Protein AF-A0A1Q3GT36-F1 (afdb_monomer_lite)

Structure (mmCIF, N/CA/C/O backbone):
data_AF-A0A1Q3GT36-F1
#
_entry.id   AF-A0A1Q3GT36-F1
#
loop_
_atom_site.group_PDB
_atom_site.id
_atom_site.type_symbol
_atom_site.label_atom_id
_atom_site.label_alt_id
_atom_site.label_comp_id
_atom_site.label_asym_id
_atom_site.label_entity_id
_atom_site.label_seq_id
_atom_site.pdbx_PDB_ins_code
_atom_site.Cartn_x
_atom_site.Cartn_y
_atom_site.Cartn_z
_atom_site.occupancy
_atom_site.B_iso_or_equiv
_atom_site.auth_seq_id
_atom_site.auth_comp_id
_atom_site.auth_asym_id
_atom_site.auth_atom_id
_atom_site.pdbx_PDB_model_num
ATOM 1 N N . MET A 1 1 ? -12.777 9.261 -4.234 1.00 68.81 1 MET A N 1
ATOM 2 C CA . MET A 1 1 ? -13.294 8.466 -5.372 1.00 68.81 1 MET A CA 1
ATOM 3 C C . MET A 1 1 ? -12.176 7.543 -5.822 1.00 68.81 1 MET A C 1
ATOM 5 O O . MET A 1 1 ? -11.083 8.048 -6.039 1.00 68.81 1 MET A O 1
ATOM 9 N N . HIS A 1 2 ? -12.400 6.226 -5.872 1.00 89.62 2 HIS A N 1
ATOM 10 C CA . HIS A 1 2 ? -11.380 5.274 -6.337 1.00 89.62 2 HIS A CA 1
ATOM 11 C C . HIS A 1 2 ? -11.150 5.423 -7.841 1.00 89.62 2 HIS A C 1
ATOM 13 O O . HIS A 1 2 ? -12.052 5.830 -8.578 1.00 89.62 2 HIS A O 1
ATOM 19 N N . THR A 1 3 ? -9.951 5.082 -8.302 1.00 92.06 3 THR A N 1
ATOM 20 C CA . THR A 1 3 ? -9.670 5.019 -9.736 1.00 92.06 3 THR A CA 1
ATOM 21 C C . THR A 1 3 ? -10.348 3.800 -10.350 1.00 92.06 3 THR A C 1
ATOM 23 O O . THR A 1 3 ? -10.609 2.807 -9.669 1.00 92.06 3 THR A O 1
ATOM 26 N N . LYS A 1 4 ? -10.614 3.843 -11.662 1.00 95.25 4 LYS A N 1
ATOM 27 C CA . LYS A 1 4 ? -11.240 2.716 -12.372 1.00 95.25 4 LYS A CA 1
ATOM 28 C C . LYS A 1 4 ? -10.456 1.414 -12.167 1.00 95.25 4 LYS A C 1
ATOM 30 O O . LYS A 1 4 ? -11.051 0.371 -11.918 1.00 95.25 4 LYS A O 1
ATOM 35 N N . THR A 1 5 ? -9.126 1.496 -12.228 1.00 95.50 5 THR A N 1
ATOM 36 C CA . THR A 1 5 ? -8.233 0.348 -12.034 1.00 95.50 5 THR A CA 1
ATOM 37 C C . THR A 1 5 ? -8.361 -0.232 -10.622 1.00 95.50 5 THR A C 1
ATOM 39 O O . THR A 1 5 ? -8.441 -1.449 -10.475 1.00 95.50 5 THR A O 1
ATOM 42 N N . LEU A 1 6 ? -8.429 0.6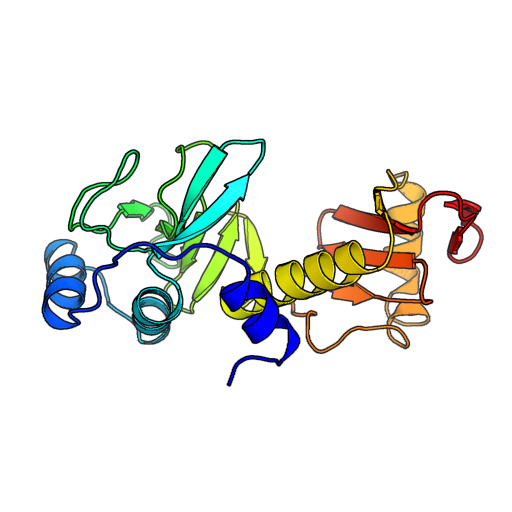15 -9.588 1.00 96.56 6 LEU A N 1
ATOM 43 C CA . LEU A 1 6 ? -8.637 0.160 -8.212 1.00 96.56 6 LEU A CA 1
ATOM 44 C C . LEU A 1 6 ? -10.009 -0.503 -8.030 1.00 96.56 6 LEU A C 1
ATOM 46 O O . LEU A 1 6 ? -10.092 -1.560 -7.413 1.00 96.56 6 LEU A O 1
ATOM 50 N N . THR A 1 7 ? -11.076 0.073 -8.589 1.00 96.75 7 THR A N 1
ATOM 51 C CA . THR A 1 7 ? -12.423 -0.516 -8.518 1.00 96.75 7 THR A CA 1
ATOM 52 C C . THR A 1 7 ? -12.474 -1.901 -9.165 1.00 96.75 7 THR A C 1
ATOM 54 O O . THR A 1 7 ? -13.013 -2.831 -8.569 1.00 96.75 7 THR A O 1
ATOM 57 N N . GLU A 1 8 ? -11.879 -2.063 -10.350 1.00 97.06 8 GLU A N 1
ATOM 58 C CA . GLU A 1 8 ? -11.785 -3.358 -11.039 1.00 97.06 8 GLU A CA 1
ATOM 59 C C . GLU A 1 8 ? -10.977 -4.378 -10.221 1.00 97.06 8 GLU A C 1
ATOM 61 O O . GLU A 1 8 ? -11.394 -5.528 -10.081 1.00 97.06 8 GLU A O 1
ATOM 66 N N . TYR A 1 9 ? -9.856 -3.953 -9.628 1.00 96.81 9 TYR A N 1
ATOM 67 C CA . TYR A 1 9 ? -9.037 -4.809 -8.771 1.00 96.81 9 TYR A CA 1
ATOM 68 C C . TYR A 1 9 ? -9.795 -5.269 -7.521 1.00 96.81 9 TYR A C 1
ATOM 70 O O . TYR A 1 9 ? -9.815 -6.465 -7.234 1.00 96.81 9 TYR A O 1
ATOM 78 N N . LEU A 1 10 ? -10.458 -4.357 -6.805 1.00 96.62 10 LEU A N 1
ATOM 79 C CA . LEU A 1 10 ? -11.246 -4.695 -5.615 1.00 96.62 10 LEU A CA 1
ATOM 80 C C . LEU A 1 10 ? -12.398 -5.651 -5.943 1.00 96.62 10 LEU A C 1
ATOM 82 O O . LEU A 1 10 ? -12.659 -6.572 -5.178 1.00 96.62 10 LEU A O 1
ATOM 86 N N . ALA A 1 11 ? -13.043 -5.490 -7.100 1.00 96.50 11 ALA A N 1
ATOM 87 C CA . ALA A 1 11 ? -14.081 -6.413 -7.558 1.00 96.50 11 ALA A CA 1
ATOM 88 C C . ALA A 1 11 ? -13.544 -7.822 -7.883 1.00 96.50 11 ALA A C 1
ATOM 90 O O . ALA A 1 11 ? -14.310 -8.783 -7.880 1.00 96.50 11 ALA A O 1
ATOM 91 N N . SER A 1 12 ? -12.243 -7.954 -8.168 1.00 95.81 12 SER A N 1
ATOM 92 C CA . SER A 1 12 ? -11.600 -9.238 -8.475 1.00 95.81 12 SER A CA 1
ATOM 93 C C . SER A 1 12 ? -11.176 -10.039 -7.240 1.00 95.81 12 SER A C 1
ATOM 95 O O . SER A 1 12 ? -10.871 -11.226 -7.364 1.00 95.81 12 SER A O 1
ATOM 97 N N . ILE A 1 13 ? -11.150 -9.415 -6.058 1.00 95.50 13 ILE A N 1
ATOM 98 C CA . ILE A 1 13 ? -10.712 -10.055 -4.814 1.00 95.50 13 ILE A CA 1
ATOM 99 C C . ILE A 1 13 ? -11.906 -10.365 -3.897 1.00 95.50 13 ILE A C 1
ATOM 101 O O . ILE A 1 13 ? -12.827 -9.554 -3.784 1.00 95.50 13 ILE A O 1
ATOM 105 N N . PRO A 1 14 ? -11.915 -11.518 -3.203 1.00 95.81 14 PRO A N 1
ATOM 106 C CA . PRO A 1 14 ? -12.968 -11.827 -2.244 1.00 95.81 14 PRO A CA 1
ATOM 107 C C . PRO A 1 14 ? -13.019 -10.817 -1.092 1.00 95.81 14 PRO A C 1
ATOM 109 O O . PRO A 1 14 ? -11.983 -10.364 -0.595 1.00 95.81 14 PRO A O 1
ATOM 112 N N . ARG A 1 15 ? -14.236 -10.527 -0.622 1.00 96.44 15 ARG A N 1
ATOM 113 C CA . ARG A 1 15 ? -14.498 -9.758 0.598 1.00 96.44 15 ARG A CA 1
ATOM 114 C C . ARG A 1 15 ? -15.370 -10.581 1.538 1.00 96.44 15 ARG A C 1
ATOM 116 O O . ARG A 1 15 ? -16.456 -11.011 1.154 1.00 96.44 15 ARG A O 1
ATOM 123 N N . ARG A 1 16 ? -14.891 -10.827 2.755 1.00 93.69 16 ARG A N 1
ATOM 124 C CA . ARG A 1 16 ? -15.675 -11.447 3.830 1.00 93.69 16 ARG A CA 1
ATOM 125 C C . ARG A 1 16 ? -16.592 -10.418 4.497 1.00 93.69 16 ARG A C 1
ATOM 127 O O . ARG A 1 16 ? -16.343 -9.216 4.360 1.00 93.69 16 ARG A O 1
ATOM 134 N N . PRO A 1 17 ? -17.625 -10.874 5.231 1.00 93.88 17 PRO A N 1
ATOM 135 C CA . PRO A 1 17 ? -18.289 -10.030 6.214 1.00 93.88 17 PRO A CA 1
ATOM 136 C C . PRO A 1 17 ? -17.251 -9.325 7.089 1.00 93.88 17 PRO A C 1
ATOM 138 O O . PRO A 1 17 ? -16.204 -9.891 7.409 1.00 93.88 17 PRO A O 1
ATOM 141 N N . TYR A 1 18 ? -17.517 -8.068 7.407 1.00 96.00 18 TYR A N 1
ATOM 142 C CA . TYR A 1 18 ? -16.625 -7.233 8.192 1.00 96.00 18 TYR A CA 1
ATOM 143 C C . TYR A 1 18 ? -17.450 -6.348 9.111 1.00 96.00 18 TYR A C 1
ATOM 145 O O . TYR A 1 18 ? -18.613 -6.047 8.833 1.00 96.00 18 TYR A O 1
ATOM 153 N N . LEU A 1 19 ? -16.823 -5.903 10.192 1.00 96.38 19 LEU A N 1
ATOM 154 C CA . LEU A 1 19 ? -17.460 -5.015 11.142 1.00 96.38 19 LEU A CA 1
ATOM 155 C C . LEU A 1 19 ? -17.536 -3.595 10.567 1.00 96.38 19 LEU A C 1
ATOM 157 O O . LEU A 1 19 ? -16.509 -2.932 10.397 1.00 96.38 19 LEU A O 1
ATOM 161 N N . SER A 1 20 ? -18.758 -3.147 10.280 1.00 96.94 20 SER A N 1
ATOM 162 C CA . SER A 1 20 ? -19.061 -1.813 9.745 1.00 96.94 20 SER A CA 1
ATOM 163 C C . SER A 1 20 ? -19.814 -0.909 10.725 1.00 96.94 20 SER A C 1
ATOM 165 O O . SER A 1 20 ? -20.143 0.219 10.373 1.00 96.94 20 SER A O 1
ATOM 167 N N . ASP A 1 21 ? -20.145 -1.401 11.921 1.00 98.00 21 ASP A N 1
ATOM 168 C CA . ASP A 1 21 ? -20.833 -0.610 12.942 1.00 98.00 21 ASP A CA 1
ATOM 169 C C . ASP A 1 21 ? -19.858 0.392 13.576 1.00 98.00 21 ASP A C 1
ATOM 171 O O . ASP A 1 21 ? -18.960 0.024 14.340 1.00 98.00 21 ASP A O 1
ATOM 175 N N . GLU A 1 22 ? -20.046 1.673 13.261 1.00 97.81 22 GLU A N 1
ATOM 176 C CA . GLU A 1 22 ? -19.192 2.755 13.749 1.00 97.81 22 GLU A CA 1
ATOM 177 C C . GLU A 1 22 ? -19.180 2.879 15.278 1.00 97.81 22 GLU A C 1
ATOM 179 O O . GLU A 1 22 ? -18.158 3.273 15.839 1.00 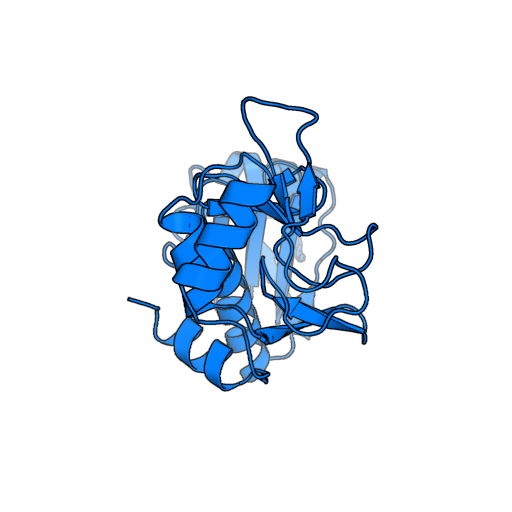97.81 22 GLU A O 1
ATOM 184 N N . GLN A 1 23 ? -20.267 2.531 15.977 1.00 97.81 23 GLN A N 1
ATOM 185 C CA . GLN A 1 23 ? -20.309 2.602 17.441 1.00 97.81 23 GLN A CA 1
ATOM 186 C C . GLN A 1 23 ? -19.457 1.509 18.073 1.00 97.81 23 GLN A C 1
ATOM 188 O O . GLN A 1 23 ? -18.758 1.774 19.054 1.00 97.81 23 GLN A O 1
ATOM 193 N N . ILE A 1 24 ? -19.468 0.301 17.504 1.00 97.75 24 ILE A N 1
ATOM 194 C CA . ILE A 1 24 ? -18.600 -0.793 17.958 1.00 97.75 24 ILE A CA 1
ATOM 195 C C . ILE A 1 24 ? -17.135 -0.433 17.694 1.00 97.75 24 ILE A C 1
ATOM 197 O O . ILE A 1 24 ? -16.305 -0.570 18.595 1.00 97.75 24 ILE A O 1
ATOM 201 N N . ILE A 1 25 ? -16.828 0.091 16.502 1.00 98.25 25 ILE A N 1
ATOM 202 C CA . ILE A 1 25 ? -15.474 0.538 16.142 1.00 98.25 25 ILE A CA 1
ATOM 203 C C . ILE A 1 25 ? -15.001 1.621 17.114 1.00 98.25 25 ILE A C 1
ATOM 205 O O . ILE A 1 25 ? -13.948 1.483 17.733 1.00 98.25 25 ILE A O 1
ATOM 209 N N . LYS A 1 26 ? -15.803 2.668 17.317 1.00 98.19 26 LYS A N 1
ATOM 210 C CA . LYS A 1 26 ? -15.492 3.758 18.245 1.00 98.19 26 LYS A CA 1
ATOM 211 C C . LYS A 1 26 ? -15.272 3.253 19.669 1.00 98.19 26 LYS A C 1
ATOM 213 O O . LYS A 1 26 ? -14.281 3.617 20.295 1.00 98.19 26 LYS A O 1
ATOM 218 N N . SER A 1 27 ? -16.148 2.372 20.145 1.00 98.06 27 SER A N 1
ATOM 219 C CA . SER A 1 27 ? -16.043 1.777 21.478 1.00 98.06 27 SER A CA 1
ATOM 220 C C . SER A 1 27 ? -14.741 0.989 21.654 1.00 98.06 27 SER A C 1
ATOM 222 O O . SER A 1 27 ? -14.161 1.014 22.735 1.00 98.06 27 SER A O 1
ATOM 224 N N . ALA A 1 28 ? -14.248 0.305 20.615 1.00 98.06 28 ALA A N 1
ATOM 225 C CA . ALA A 1 28 ? -12.971 -0.406 20.680 1.00 98.06 28 ALA A CA 1
ATOM 226 C C . ALA A 1 28 ? -11.777 0.542 20.844 1.00 98.06 28 ALA A C 1
ATOM 228 O O . ALA A 1 28 ? -10.920 0.312 21.695 1.00 98.06 28 ALA A O 1
ATOM 229 N N . PHE A 1 29 ? -11.754 1.650 20.105 1.00 98.12 29 PHE A N 1
ATOM 230 C CA . PHE A 1 29 ? -10.719 2.672 20.272 1.00 98.12 29 PHE A CA 1
ATOM 231 C C . PHE A 1 29 ? -10.773 3.322 21.662 1.00 98.12 29 PHE A C 1
ATOM 233 O O . PHE A 1 29 ? -9.739 3.457 22.314 1.00 98.12 29 PHE A O 1
ATOM 240 N N . GLU A 1 30 ? -11.968 3.656 22.156 1.00 97.75 30 GLU A N 1
ATOM 241 C CA . GLU A 1 30 ? -12.148 4.267 23.480 1.00 97.75 30 GLU A CA 1
ATOM 242 C C . GLU A 1 30 ? -11.666 3.359 24.621 1.00 97.75 30 GLU A C 1
ATOM 244 O O . GLU A 1 30 ? -10.993 3.840 25.534 1.00 97.75 30 GLU A O 1
ATOM 249 N N . ARG A 1 31 ? -11.943 2.047 24.563 1.00 97.25 31 ARG A N 1
ATOM 250 C CA . ARG A 1 31 ? -11.456 1.079 25.568 1.00 97.25 31 ARG A CA 1
ATOM 251 C C . ARG A 1 31 ? -9.931 1.027 25.647 1.00 97.25 31 ARG A C 1
ATOM 253 O O . ARG A 1 31 ? -9.393 0.863 26.738 1.00 97.25 31 ARG A O 1
ATOM 260 N N . ASN A 1 32 ? -9.261 1.209 24.513 1.00 96.69 32 ASN A N 1
ATOM 261 C CA . ASN A 1 32 ? -7.803 1.240 24.420 1.00 96.69 32 ASN A CA 1
ATOM 262 C C . ASN A 1 32 ? -7.214 2.641 24.665 1.00 96.69 32 ASN A C 1
ATOM 264 O O . ASN A 1 32 ? -6.007 2.820 24.568 1.00 96.69 32 ASN A O 1
ATOM 268 N N . GLN A 1 33 ? -8.045 3.639 25.002 1.00 96.25 33 GLN A N 1
ATOM 269 C CA . GLN A 1 33 ? -7.637 5.043 25.170 1.00 96.25 33 GLN A CA 1
ATOM 270 C C . GLN A 1 33 ? -6.993 5.639 23.903 1.00 96.25 33 GLN A C 1
ATOM 272 O O . GLN A 1 33 ? -6.186 6.565 23.974 1.00 96.25 33 GLN A O 1
ATOM 277 N N . LEU A 1 34 ? -7.377 5.124 22.734 1.00 95.69 34 LEU A N 1
ATOM 278 C CA . LEU A 1 34 ? -6.883 5.547 21.429 1.00 95.69 34 LEU A CA 1
ATOM 279 C C . LEU A 1 34 ? -7.848 6.533 20.774 1.00 95.69 34 LEU A C 1
ATOM 281 O O . LEU A 1 34 ? -9.058 6.530 21.013 1.00 95.69 34 LEU A O 1
ATOM 285 N N . ARG A 1 35 ? -7.317 7.357 19.870 1.00 94.06 35 ARG A N 1
ATOM 286 C CA . ARG A 1 35 ? -8.127 8.254 19.048 1.00 94.06 35 ARG A CA 1
ATOM 287 C C . ARG A 1 35 ? -8.536 7.561 17.750 1.00 94.06 35 ARG A C 1
ATOM 289 O O . ARG A 1 35 ? -7.697 7.299 16.895 1.00 94.06 35 ARG A O 1
ATOM 296 N N . LEU A 1 36 ? -9.839 7.380 17.542 1.00 97.56 36 LEU A N 1
ATOM 297 C CA . LEU A 1 36 ? -10.369 7.032 16.222 1.00 97.56 36 LEU A CA 1
ATOM 298 C C . LEU A 1 36 ? -10.336 8.268 15.311 1.00 97.56 36 LEU A C 1
ATOM 300 O O . LEU A 1 36 ? -11.076 9.230 15.527 1.00 97.56 36 LEU A O 1
ATOM 304 N N . THR A 1 37 ? -9.460 8.266 14.308 1.00 97.75 37 THR A N 1
ATOM 305 C CA . THR A 1 37 ? -9.418 9.315 13.280 1.00 97.75 37 THR A CA 1
ATOM 306 C C . THR A 1 37 ? -10.289 8.952 12.081 1.00 97.75 37 THR A C 1
ATOM 308 O O . THR A 1 37 ? -10.587 7.781 11.852 1.00 97.75 37 THR A O 1
ATOM 311 N N . GLU A 1 38 ? -10.658 9.956 11.280 1.00 97.75 38 GLU A N 1
ATOM 312 C CA . GLU A 1 38 ? -11.390 9.742 10.022 1.00 97.75 38 GLU A CA 1
ATOM 313 C C . GLU A 1 38 ? -10.636 8.790 9.088 1.00 97.75 38 GLU A C 1
ATOM 315 O O . GLU A 1 38 ? -11.241 7.887 8.531 1.00 97.75 38 GLU A O 1
ATOM 320 N N . ALA A 1 39 ? -9.306 8.907 8.991 1.00 97.50 39 ALA A N 1
ATOM 321 C CA . ALA A 1 39 ? -8.499 8.040 8.133 1.00 97.50 39 ALA A CA 1
ATOM 322 C C . ALA A 1 39 ? -8.562 6.555 8.542 1.00 97.50 39 ALA A C 1
ATOM 324 O O . ALA A 1 39 ? -8.603 5.676 7.680 1.00 97.50 39 ALA A O 1
ATOM 325 N N . LEU A 1 40 ? -8.574 6.268 9.849 1.00 98.38 40 LEU A N 1
ATOM 326 C CA . LEU A 1 40 ? -8.673 4.901 10.370 1.00 98.38 40 LEU A CA 1
ATOM 327 C C . LEU A 1 40 ? -10.093 4.343 10.206 1.00 98.38 40 LEU A C 1
ATOM 329 O O . LEU A 1 40 ? -10.259 3.186 9.814 1.00 98.38 40 LEU A O 1
ATOM 333 N N . LEU A 1 41 ? -11.113 5.171 10.449 1.00 98.38 41 LEU A N 1
ATOM 334 C CA . LEU A 1 41 ? -12.507 4.793 10.227 1.00 98.38 41 LEU A CA 1
ATOM 335 C C . LEU A 1 41 ? -12.780 4.522 8.742 1.00 98.38 41 LEU A C 1
ATOM 337 O O . LEU A 1 41 ? -13.311 3.469 8.397 1.00 98.38 41 LEU A O 1
ATOM 341 N N . ASP A 1 42 ? -12.351 5.422 7.858 1.00 97.88 42 ASP A N 1
ATOM 342 C CA . ASP A 1 42 ? -12.475 5.275 6.409 1.00 97.88 42 ASP A CA 1
ATOM 343 C C . ASP A 1 42 ? -11.800 3.998 5.924 1.00 97.88 42 ASP A C 1
ATOM 345 O O . ASP A 1 42 ? -12.368 3.274 5.103 1.00 97.88 42 ASP A O 1
ATOM 349 N N . PHE A 1 43 ? -10.613 3.687 6.451 1.00 98.19 43 PHE A N 1
ATOM 350 C CA . PHE A 1 43 ? -9.944 2.434 6.141 1.00 98.19 43 PHE A CA 1
ATOM 351 C C . PHE A 1 43 ? -10.811 1.226 6.516 1.00 98.19 43 PHE A C 1
ATOM 353 O O . PHE A 1 43 ? -11.046 0.359 5.670 1.00 98.19 43 PHE A O 1
ATOM 360 N N . GLN A 1 44 ? -11.312 1.179 7.754 1.00 98.31 44 GLN A N 1
ATOM 361 C CA . GLN A 1 44 ? -12.139 0.073 8.235 1.00 98.31 44 GLN A CA 1
ATOM 362 C C . GLN A 1 44 ? -13.397 -0.084 7.369 1.00 98.31 44 GLN A C 1
ATOM 364 O O . GLN A 1 44 ? -13.690 -1.175 6.885 1.00 98.31 44 GLN A O 1
ATOM 369 N N . LEU A 1 45 ? -14.120 1.002 7.104 1.00 97.94 45 LEU A N 1
ATOM 370 C CA . LEU A 1 45 ? -15.374 0.946 6.353 1.00 97.94 45 LEU A CA 1
ATOM 371 C C . LEU A 1 45 ? -15.160 0.573 4.878 1.00 97.94 45 LEU A C 1
ATOM 373 O O . LEU A 1 45 ? -15.930 -0.213 4.309 1.00 97.94 45 LEU A O 1
ATOM 377 N N . GLN A 1 46 ? -14.109 1.100 4.249 1.00 97.12 46 GLN A N 1
ATOM 378 C CA . GLN A 1 46 ? -13.856 0.883 2.824 1.00 97.12 46 GLN A CA 1
ATOM 379 C C . GLN A 1 46 ? -13.178 -0.454 2.537 1.00 97.12 46 GLN A C 1
ATOM 381 O O . GLN A 1 46 ? -13.512 -1.084 1.531 1.00 97.12 46 GLN A O 1
ATOM 386 N N . TYR A 1 47 ? -12.246 -0.888 3.389 1.00 97.81 47 TYR A N 1
ATOM 387 C CA . TYR A 1 47 ? -11.320 -1.968 3.053 1.00 97.81 47 TYR A CA 1
ATOM 388 C C . TYR A 1 47 ? -11.404 -3.197 3.954 1.00 97.81 47 TYR A C 1
ATOM 390 O O . TYR A 1 47 ? -10.896 -4.248 3.555 1.00 97.81 47 TYR A O 1
ATOM 398 N N . ALA A 1 48 ? -12.059 -3.128 5.117 1.00 97.75 48 ALA A N 1
ATOM 399 C CA . ALA A 1 48 ? -12.134 -4.303 5.973 1.00 97.75 48 ALA A CA 1
ATOM 400 C C . ALA A 1 48 ? -12.866 -5.467 5.284 1.00 97.75 48 ALA A C 1
ATOM 402 O O . ALA A 1 48 ? -13.806 -5.277 4.499 1.00 97.75 48 ALA A O 1
ATOM 403 N N . GLY A 1 49 ? -12.394 -6.683 5.553 1.00 97.12 49 GLY A N 1
ATOM 404 C CA . GLY A 1 49 ? -12.914 -7.933 5.002 1.00 97.12 49 GLY A CA 1
ATOM 405 C C . GLY A 1 49 ? -12.302 -8.355 3.664 1.00 97.12 49 GLY A C 1
ATOM 406 O O . GLY A 1 49 ? -12.429 -9.525 3.297 1.00 97.12 49 GLY A O 1
ATOM 407 N N . TYR A 1 50 ? -11.637 -7.461 2.924 1.00 97.56 50 TYR A N 1
ATOM 408 C CA . TYR A 1 50 ? -10.988 -7.836 1.663 1.00 97.56 50 TYR A CA 1
ATOM 409 C C . TYR A 1 50 ? -9.787 -8.753 1.904 1.00 97.56 50 TYR A C 1
ATOM 411 O O . TYR A 1 50 ? -9.024 -8.579 2.855 1.00 97.56 50 TYR A O 1
ATOM 419 N N . HIS A 1 51 ? -9.619 -9.730 1.013 1.00 95.44 51 HIS A N 1
ATOM 420 C CA . HIS A 1 51 ? -8.521 -10.687 1.077 1.00 95.44 51 HIS A CA 1
ATOM 421 C C . HIS A 1 51 ? -7.222 -10.113 0.524 1.00 95.44 51 HIS A C 1
ATOM 423 O O . HIS A 1 51 ? -7.179 -9.487 -0.537 1.00 95.44 51 HIS A O 1
ATOM 429 N N . HIS A 1 52 ? -6.136 -10.433 1.214 1.00 93.00 52 HIS A N 1
ATOM 430 C CA . HIS A 1 52 ? -4.776 -10.239 0.759 1.00 93.00 52 HIS A CA 1
ATOM 431 C C . HIS A 1 52 ? -4.090 -11.589 0.603 1.00 93.00 52 HIS A C 1
ATOM 433 O O . HIS A 1 52 ? -3.827 -12.274 1.587 1.00 93.00 52 HIS A O 1
ATOM 439 N N . GLN A 1 53 ? -3.771 -11.962 -0.636 1.00 88.44 53 GLN A N 1
ATOM 440 C CA . GLN A 1 53 ? -2.973 -13.154 -0.887 1.00 88.44 53 GLN A CA 1
ATOM 441 C C . GLN A 1 53 ? -1.479 -12.817 -0.842 1.00 88.44 53 GLN A C 1
ATOM 443 O O . GLN A 1 53 ? -1.006 -11.950 -1.590 1.00 88.44 53 GLN A O 1
ATOM 448 N N . PHE A 1 54 ? -0.735 -13.535 -0.003 1.00 83.56 54 PHE A N 1
ATOM 449 C CA . PHE A 1 54 ? 0.708 -13.388 0.158 1.00 83.56 54 PHE A CA 1
ATOM 450 C C . PHE A 1 54 ? 1.366 -14.762 0.332 1.00 83.56 54 PHE A C 1
ATOM 452 O O . PHE A 1 54 ? 1.029 -15.494 1.251 1.00 83.56 54 PHE A O 1
ATOM 459 N N . TYR A 1 55 ? 2.253 -15.150 -0.593 1.00 82.94 55 TYR A N 1
ATOM 460 C CA . TYR A 1 55 ? 2.934 -16.462 -0.619 1.00 82.94 55 TYR A CA 1
ATOM 461 C C . TYR A 1 55 ? 2.039 -17.693 -0.363 1.00 82.94 55 TYR A C 1
ATOM 463 O O . TYR A 1 55 ? 2.448 -18.656 0.276 1.00 82.94 55 TYR A O 1
ATOM 471 N N . GLY A 1 56 ? 0.816 -17.686 -0.902 1.00 83.19 56 GLY A N 1
ATOM 472 C CA . GLY A 1 56 ? -0.138 -18.792 -0.743 1.00 83.19 56 GLY A CA 1
ATOM 473 C C . GLY A 1 56 ? -0.991 -18.716 0.526 1.00 83.19 56 GLY A C 1
ATOM 474 O O . GLY A 1 56 ? -1.914 -19.511 0.675 1.00 83.19 56 GLY A O 1
ATOM 475 N N . GLU A 1 57 ? -0.742 -17.737 1.390 1.00 87.25 57 GLU A N 1
ATOM 476 C CA . GLU A 1 57 ? -1.544 -17.446 2.573 1.00 87.25 57 GLU A CA 1
ATOM 477 C C . GLU A 1 57 ? -2.560 -16.346 2.280 1.00 87.25 57 GLU A C 1
ATOM 479 O O . GLU A 1 57 ? -2.360 -15.504 1.398 1.00 87.25 57 GLU A O 1
ATOM 484 N N . PHE A 1 58 ? -3.665 -16.380 3.021 1.00 89.81 58 PHE A N 1
ATOM 485 C CA . PHE A 1 58 ? -4.732 -15.397 2.929 1.00 89.81 58 PHE A CA 1
ATOM 486 C C . PHE A 1 58 ? -4.811 -14.630 4.237 1.00 89.81 58 PHE A C 1
ATOM 488 O O . PHE A 1 58 ? -5.124 -15.202 5.278 1.00 89.81 58 PHE A O 1
ATOM 495 N N . PHE A 1 59 ? -4.567 -13.333 4.149 1.00 94.31 59 PHE A N 1
ATOM 496 C CA . PHE A 1 59 ? -4.802 -12.387 5.226 1.00 94.31 59 PHE A CA 1
ATOM 497 C C . PHE A 1 59 ? -6.048 -11.562 4.920 1.00 94.31 59 PHE A C 1
ATOM 499 O O . PHE A 1 59 ? -6.504 -11.497 3.773 1.00 94.31 59 PHE A O 1
ATOM 506 N N . VAL A 1 60 ? -6.619 -10.939 5.944 1.00 96.44 60 VAL A N 1
ATOM 507 C CA . VAL A 1 60 ? -7.838 -10.136 5.813 1.00 96.44 60 VAL A CA 1
ATOM 508 C C . VAL A 1 60 ? -7.542 -8.723 6.279 1.00 96.44 60 VAL A C 1
ATOM 510 O O . VAL A 1 60 ? -7.035 -8.536 7.378 1.00 96.44 60 VAL A O 1
ATOM 513 N N . TYR A 1 61 ? -7.848 -7.724 5.456 1.00 97.81 61 TYR A N 1
ATOM 514 C CA . TYR A 1 61 ? -7.711 -6.327 5.864 1.00 97.81 61 TYR A CA 1
ATOM 515 C C . TYR A 1 61 ? -8.748 -5.955 6.927 1.00 97.81 61 TYR A C 1
ATOM 517 O O . TYR A 1 61 ? -9.884 -6.434 6.890 1.00 97.81 61 TYR A O 1
ATOM 525 N N . GLY A 1 62 ? -8.364 -5.072 7.841 1.00 97.75 62 GLY A N 1
ATOM 526 C CA . GLY A 1 62 ? -9.202 -4.579 8.931 1.00 97.75 62 GLY A CA 1
ATOM 527 C C . GLY A 1 62 ? -8.341 -4.131 10.108 1.00 97.75 62 GLY A C 1
ATOM 528 O O . GLY A 1 62 ? -7.280 -4.689 10.342 1.00 97.75 62 GLY A O 1
ATOM 529 N N . ILE A 1 63 ? -8.767 -3.084 10.810 1.00 97.81 63 ILE A N 1
ATOM 530 C CA . ILE A 1 63 ? -8.208 -2.752 12.132 1.00 97.81 63 ILE A CA 1
ATOM 531 C C . ILE A 1 63 ? -8.952 -3.557 13.198 1.00 97.81 63 ILE A C 1
ATOM 533 O O . ILE A 1 63 ? -8.370 -3.991 14.183 1.00 97.81 63 ILE A O 1
ATOM 537 N N . LEU A 1 64 ? -10.256 -3.753 12.983 1.00 97.38 64 LEU A N 1
ATOM 538 C CA . LEU A 1 64 ? -11.144 -4.443 13.901 1.00 97.38 64 LEU A CA 1
ATOM 539 C C . LEU A 1 64 ? -11.812 -5.626 13.203 1.00 97.38 64 LEU A C 1
ATOM 541 O O . LEU A 1 64 ? -12.390 -5.477 12.119 1.00 97.38 64 LEU A O 1
ATOM 545 N N . HIS A 1 65 ? -11.756 -6.787 13.848 1.00 96.31 65 HIS A N 1
ATOM 546 C CA . HIS A 1 65 ? -12.208 -8.058 13.293 1.00 96.31 65 HIS A CA 1
ATOM 547 C C . HIS A 1 65 ? -13.243 -8.718 14.204 1.00 96.31 65 HIS A C 1
ATOM 549 O O . HIS A 1 65 ? -13.035 -8.818 15.410 1.00 96.31 65 HIS A O 1
ATOM 555 N N . GLU A 1 66 ? -14.353 -9.181 13.628 1.00 93.50 66 GLU A N 1
ATOM 556 C CA . GLU A 1 66 ? -15.338 -10.009 14.344 1.00 93.50 66 GLU A CA 1
ATOM 557 C C . GLU A 1 66 ? -14.825 -11.438 14.559 1.00 93.50 66 GLU A C 1
ATOM 559 O O . GLU A 1 66 ? -15.087 -12.051 15.586 1.00 93.50 66 GLU A O 1
ATOM 564 N N . GLU A 1 67 ? -14.039 -11.938 13.608 1.00 92.44 67 GLU A N 1
ATOM 565 C CA . GLU A 1 67 ? -13.309 -13.194 13.707 1.00 92.44 67 GLU A CA 1
ATOM 566 C C . GLU A 1 67 ? -11.891 -12.956 13.192 1.00 92.44 67 GLU A C 1
ATOM 568 O O . GLU A 1 67 ? -11.709 -12.382 12.112 1.00 92.44 67 GLU A O 1
ATOM 573 N N . SER A 1 68 ? -10.891 -13.395 13.954 1.00 92.94 68 SER A N 1
ATOM 574 C CA . SER A 1 68 ? -9.485 -13.268 13.581 1.00 92.94 68 SER A CA 1
ATOM 575 C C . SER A 1 68 ? -8.677 -14.499 13.981 1.00 92.94 68 SER A C 1
ATOM 577 O O . SER A 1 68 ? -9.001 -15.183 14.953 1.00 92.94 68 SER A O 1
ATOM 579 N N . VAL A 1 69 ? -7.630 -14.793 13.207 1.00 93.19 69 VAL A N 1
ATOM 580 C CA . VAL A 1 69 ? -6.670 -15.867 13.488 1.00 93.19 69 VAL A CA 1
ATOM 581 C C . VAL A 1 69 ? -5.467 -15.349 14.275 1.00 93.19 69 VAL A C 1
ATOM 583 O O . VAL A 1 69 ? -4.966 -16.060 15.148 1.00 93.19 69 VAL A O 1
ATOM 586 N N . HIS A 1 70 ? -4.981 -14.146 13.962 1.00 93.62 70 HIS A N 1
ATOM 587 C CA . HIS A 1 70 ? -3.738 -13.603 14.510 1.00 93.62 70 HIS A CA 1
ATOM 588 C C . HIS A 1 70 ? -3.923 -12.353 15.377 1.00 93.62 70 HIS A C 1
ATOM 590 O O . HIS A 1 70 ? -3.020 -12.049 16.154 1.00 93.62 70 HIS A O 1
ATOM 596 N N . LEU A 1 71 ? -5.057 -11.657 15.281 1.00 93.62 71 LEU A N 1
ATOM 597 C CA . LEU A 1 71 ? -5.349 -10.427 16.021 1.00 93.62 71 LEU A CA 1
ATOM 598 C C . LEU A 1 71 ? -6.405 -10.646 17.117 1.00 93.62 71 LEU A C 1
ATOM 600 O O . LEU A 1 71 ? -7.187 -11.603 17.059 1.00 93.62 71 LEU A O 1
ATOM 604 N N . PRO A 1 72 ? -6.466 -9.760 18.129 1.00 93.56 72 PRO A N 1
ATOM 605 C CA . PRO A 1 72 ? -7.568 -9.748 19.077 1.00 93.56 72 PRO A CA 1
ATOM 606 C C . PRO A 1 72 ? -8.913 -9.556 18.365 1.00 93.56 72 PRO A C 1
ATOM 608 O O . PRO A 1 72 ? -9.082 -8.733 17.467 1.00 93.56 72 PRO A O 1
ATOM 611 N N . THR A 1 73 ? -9.902 -10.335 18.791 1.00 94.69 73 THR A N 1
ATOM 612 C CA . THR A 1 73 ? -11.271 -10.233 18.280 1.00 94.69 73 THR A CA 1
ATOM 613 C C . THR A 1 73 ? -11.996 -9.067 18.943 1.00 94.69 73 THR A C 1
ATOM 615 O O . THR A 1 73 ? -11.976 -8.941 20.165 1.00 94.69 73 THR A O 1
ATOM 618 N N . LEU A 1 74 ? -12.670 -8.242 18.137 1.00 95.69 74 LEU A N 1
ATOM 619 C CA . LEU A 1 74 ? -13.408 -7.048 18.559 1.00 95.69 74 LEU A CA 1
ATOM 620 C C . LEU A 1 74 ? -12.578 -6.055 19.388 1.00 95.69 74 LEU A C 1
ATOM 622 O O . LEU A 1 74 ? -13.157 -5.219 20.088 1.00 95.69 74 LEU A O 1
ATOM 626 N N . ASP A 1 75 ? -11.252 -6.085 19.248 1.00 96.94 75 ASP A N 1
ATOM 627 C CA . ASP A 1 75 ? -10.344 -5.105 19.836 1.00 96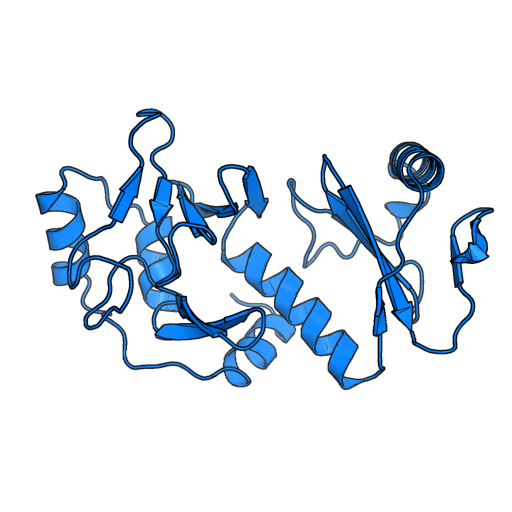.94 75 ASP A CA 1
ATOM 628 C C . ASP A 1 75 ? -9.282 -4.613 18.849 1.00 96.94 75 ASP A C 1
ATOM 630 O O . ASP A 1 75 ? -9.097 -5.190 17.778 1.00 96.94 75 ASP A O 1
ATOM 634 N N . VAL A 1 76 ? -8.624 -3.510 19.202 1.00 96.75 76 VAL A N 1
ATOM 635 C CA . VAL A 1 76 ? -7.588 -2.882 18.375 1.00 96.75 76 VAL A CA 1
ATOM 636 C C . VAL A 1 76 ? -6.221 -3.401 18.802 1.00 96.75 76 VAL A C 1
ATOM 638 O O . VAL A 1 76 ? -5.860 -3.292 19.969 1.00 96.75 76 VAL A O 1
ATOM 641 N N . ASP A 1 77 ? -5.453 -3.914 17.848 1.00 96.31 77 ASP A N 1
ATOM 642 C CA . ASP A 1 77 ? -4.029 -4.195 18.027 1.00 96.31 77 ASP A CA 1
ATOM 643 C C . ASP A 1 77 ? -3.205 -2.991 17.559 1.00 96.31 77 ASP A C 1
ATOM 645 O O . ASP A 1 77 ? -3.445 -2.436 16.479 1.00 96.31 77 ASP A O 1
ATOM 649 N N . PHE A 1 78 ? -2.272 -2.543 18.392 1.00 95.31 78 PHE A N 1
ATOM 650 C CA . PHE A 1 78 ? -1.472 -1.357 18.121 1.00 95.31 78 PHE A CA 1
ATOM 651 C C . PHE A 1 78 ? -0.110 -1.424 18.809 1.00 95.31 78 PHE A C 1
ATOM 653 O O . PHE A 1 78 ? 0.052 -2.046 19.855 1.00 95.31 78 PHE A O 1
ATOM 660 N N . ASP A 1 79 ? 0.851 -0.726 18.216 1.00 93.06 79 ASP A N 1
ATOM 661 C CA . ASP A 1 79 ? 2.175 -0.474 18.764 1.00 93.06 79 ASP A CA 1
ATOM 662 C C . ASP A 1 79 ? 2.273 0.996 19.189 1.00 93.06 79 ASP A C 1
ATOM 664 O O . ASP A 1 79 ? 2.059 1.917 18.385 1.00 93.06 79 ASP A O 1
ATOM 668 N N . ASP A 1 80 ? 2.580 1.205 20.468 1.00 89.44 80 ASP A N 1
ATOM 669 C CA . ASP A 1 80 ? 2.722 2.502 21.116 1.00 89.44 80 ASP A CA 1
ATOM 670 C C . ASP A 1 80 ? 4.162 2.827 21.553 1.00 89.44 80 ASP A C 1
ATOM 672 O O . ASP A 1 80 ? 4.372 3.838 22.234 1.00 89.44 80 ASP A O 1
ATOM 676 N N . GLU A 1 81 ? 5.174 2.067 21.103 1.00 87.81 81 GLU A N 1
ATOM 677 C CA . GLU A 1 81 ? 6.590 2.317 21.425 1.00 87.81 81 GLU A CA 1
ATOM 678 C C . GLU A 1 81 ? 7.021 3.740 21.037 1.00 87.81 81 GLU A C 1
ATOM 680 O O . GLU A 1 81 ? 7.888 4.352 21.670 1.00 87.81 81 GLU A O 1
ATOM 685 N N . ASN A 1 82 ? 6.375 4.306 20.012 1.00 83.00 82 ASN A N 1
ATOM 686 C CA . ASN A 1 82 ? 6.464 5.717 19.675 1.00 83.00 82 ASN A CA 1
ATOM 687 C C . ASN A 1 82 ? 5.111 6.424 19.873 1.00 83.00 82 ASN A C 1
ATOM 689 O O . ASN A 1 82 ? 4.315 6.499 18.933 1.00 83.00 82 ASN A O 1
ATOM 693 N N . PRO A 1 83 ? 4.886 7.089 21.022 1.00 79.19 83 PRO A N 1
ATOM 694 C CA . PRO A 1 83 ? 3.628 7.782 21.307 1.00 79.19 83 PRO A CA 1
ATOM 695 C C . PRO A 1 83 ? 3.283 8.912 20.326 1.00 79.19 83 PRO A C 1
ATOM 697 O O . PRO A 1 83 ? 2.146 9.368 20.272 1.00 79.19 83 PRO A O 1
ATOM 700 N N . LYS A 1 84 ? 4.258 9.410 19.549 1.00 80.19 84 LYS A N 1
ATOM 701 C CA . LYS A 1 84 ? 4.022 10.433 18.513 1.00 80.19 84 LYS A CA 1
ATOM 702 C C . LYS A 1 84 ? 3.582 9.835 17.175 1.00 80.19 84 LYS A C 1
ATOM 704 O O . LYS A 1 84 ? 3.232 10.592 16.270 1.00 80.19 84 LYS A O 1
ATOM 709 N N . ASN A 1 85 ? 3.659 8.517 17.022 1.00 89.00 85 ASN A N 1
ATOM 710 C CA . ASN A 1 85 ? 3.309 7.796 15.808 1.00 89.00 85 ASN A CA 1
ATOM 711 C C . ASN A 1 85 ? 2.900 6.357 16.150 1.00 89.00 85 ASN A C 1
ATOM 713 O O . ASN A 1 85 ? 3.592 5.416 15.763 1.00 89.00 85 ASN A O 1
ATOM 717 N N . ILE A 1 86 ? 1.779 6.226 16.864 1.00 95.44 86 ILE A N 1
ATOM 718 C CA . ILE A 1 86 ? 1.140 4.935 17.138 1.00 95.44 86 ILE A CA 1
ATOM 719 C C . ILE A 1 86 ? 0.826 4.251 15.806 1.00 95.44 86 ILE A C 1
ATOM 721 O O . ILE A 1 86 ? 0.320 4.892 14.873 1.00 95.44 86 ILE A O 1
ATOM 725 N N . LEU A 1 87 ? 1.143 2.962 15.725 1.00 96.75 87 LEU A N 1
ATOM 726 C CA . LEU A 1 87 ? 0.874 2.122 14.568 1.00 96.75 87 LEU A CA 1
ATOM 727 C C . LEU A 1 87 ? -0.253 1.149 14.906 1.00 96.75 87 LEU A C 1
ATOM 729 O O . LEU A 1 87 ? -0.128 0.340 15.810 1.00 96.75 87 LEU A O 1
ATOM 733 N N . TYR A 1 88 ? -1.348 1.226 14.165 1.00 97.25 88 TYR A N 1
ATOM 734 C CA . TYR A 1 88 ? -2.527 0.382 14.311 1.00 97.25 88 TYR A CA 1
ATOM 735 C C . TYR A 1 88 ? -2.424 -0.769 13.317 1.00 97.25 88 TYR A C 1
ATOM 737 O O . TYR A 1 88 ? -2.414 -0.520 12.103 1.00 97.25 88 TYR A O 1
ATOM 745 N N . THR A 1 89 ? -2.342 -2.009 13.795 1.00 97.00 89 THR A N 1
ATOM 746 C CA . THR A 1 89 ? -2.305 -3.178 12.913 1.00 97.00 89 THR A CA 1
ATOM 747 C C . THR A 1 89 ? -3.597 -3.226 12.100 1.00 97.00 89 THR A C 1
ATOM 749 O O . THR A 1 89 ? -4.692 -3.031 12.619 1.00 97.00 89 THR A O 1
ATOM 752 N N . CYS A 1 90 ? -3.466 -3.396 10.785 1.00 97.25 90 CYS A N 1
ATOM 753 C CA . CYS A 1 90 ? -4.560 -3.175 9.828 1.00 97.25 90 CYS A CA 1
ATOM 754 C C . CYS A 1 90 ? -4.818 -4.384 8.913 1.00 97.25 90 CYS A C 1
ATOM 756 O O . CYS A 1 90 ? -5.470 -4.285 7.866 1.00 97.25 90 CYS A O 1
ATOM 758 N N . MET A 1 91 ? -4.268 -5.535 9.282 1.00 96.56 91 MET A N 1
ATOM 759 C CA . MET A 1 91 ? -4.431 -6.783 8.561 1.00 96.56 91 MET A CA 1
ATOM 760 C C . MET A 1 91 ? -4.270 -7.947 9.531 1.00 96.56 91 MET A C 1
ATOM 762 O O . MET A 1 91 ? -3.279 -8.009 10.251 1.00 96.56 91 MET A O 1
ATOM 766 N N . ASP A 1 92 ? -5.208 -8.889 9.499 1.00 95.75 92 ASP A N 1
ATOM 767 C CA . ASP A 1 92 ? -5.107 -10.157 10.215 1.00 95.75 92 ASP A CA 1
ATOM 768 C C . ASP A 1 92 ? -4.043 -11.037 9.556 1.00 95.75 92 ASP A C 1
ATOM 770 O O . ASP A 1 92 ? -4.318 -11.812 8.633 1.00 95.75 92 ASP A O 1
ATOM 774 N N . CYS A 1 93 ? -2.801 -10.832 9.977 1.00 92.25 93 CYS A N 1
ATOM 775 C CA . CYS A 1 93 ? -1.617 -11.496 9.467 1.00 92.25 93 CYS A CA 1
ATOM 776 C C . CYS A 1 93 ? -0.682 -11.908 10.598 1.00 92.25 93 CYS A C 1
ATOM 778 O O . CYS A 1 93 ? -0.788 -11.445 11.731 1.00 92.25 93 CYS A O 1
ATOM 780 N N . ARG A 1 94 ? 0.278 -12.774 10.272 1.00 90.44 94 ARG A N 1
ATOM 781 C CA . ARG A 1 94 ? 1.306 -13.191 11.227 1.00 90.44 94 ARG A CA 1
ATOM 782 C C . ARG A 1 94 ? 2.099 -11.985 11.744 1.00 90.44 94 ARG A C 1
ATOM 784 O O . ARG A 1 94 ? 2.357 -11.074 10.959 1.00 90.44 94 ARG A O 1
ATOM 791 N N . PRO A 1 95 ? 2.609 -12.029 12.989 1.00 85.25 95 PRO A N 1
ATOM 792 C CA . PRO A 1 95 ? 3.446 -10.955 13.531 1.00 85.25 95 PRO A CA 1
ATOM 793 C C . PRO A 1 95 ? 4.670 -10.609 12.667 1.00 85.25 95 PRO A C 1
ATOM 795 O O . PRO A 1 95 ? 5.057 -9.452 12.577 1.00 85.25 95 PRO A O 1
ATOM 798 N N . SER A 1 96 ? 5.254 -11.594 11.972 1.00 87.50 96 SER A N 1
ATOM 799 C CA . SER A 1 96 ? 6.384 -11.382 11.052 1.00 87.50 96 SER A CA 1
ATOM 800 C C . SER A 1 96 ? 6.016 -10.663 9.748 1.00 87.50 96 SER A C 1
ATOM 802 O O . SER A 1 96 ? 6.897 -10.372 8.951 1.00 87.50 96 SER A O 1
ATOM 804 N N . GLU A 1 97 ? 4.726 -10.451 9.493 1.00 89.88 97 GLU A N 1
ATOM 805 C CA . GLU A 1 97 ? 4.174 -9.827 8.288 1.00 89.88 97 GLU A CA 1
ATOM 806 C C . GLU A 1 97 ? 3.400 -8.552 8.637 1.00 89.88 97 GLU A C 1
ATOM 808 O O . GLU A 1 97 ? 2.448 -8.189 7.942 1.00 89.88 97 GLU A O 1
ATOM 813 N N . MET A 1 98 ? 3.801 -7.869 9.712 1.00 90.00 98 MET A N 1
ATOM 814 C CA . MET A 1 98 ? 3.092 -6.719 10.260 1.00 90.00 98 MET A CA 1
ATOM 815 C C . MET A 1 98 ? 2.763 -5.684 9.175 1.00 90.00 98 MET A C 1
ATOM 817 O O . MET A 1 98 ? 3.620 -5.234 8.400 1.00 90.00 98 MET A O 1
ATOM 821 N N . ARG A 1 99 ? 1.492 -5.282 9.127 1.00 95.81 99 ARG A N 1
ATOM 822 C CA . ARG A 1 99 ? 1.011 -4.155 8.325 1.00 95.81 99 ARG A CA 1
ATOM 823 C C . ARG A 1 99 ? 0.217 -3.232 9.216 1.00 95.81 99 ARG A C 1
ATOM 825 O O . ARG A 1 99 ? -0.730 -3.671 9.865 1.00 95.81 99 ARG A O 1
ATOM 832 N N . ALA A 1 100 ? 0.557 -1.955 9.185 1.00 97.31 100 ALA A N 1
ATOM 833 C CA . ALA A 1 100 ? -0.061 -0.986 10.068 1.00 97.31 100 ALA A CA 1
ATOM 834 C C . ALA A 1 100 ? -0.413 0.314 9.353 1.00 97.31 100 ALA A C 1
ATOM 836 O O . ALA A 1 100 ? 0.116 0.636 8.286 1.00 97.31 100 ALA A O 1
ATOM 837 N N . LEU A 1 101 ? -1.302 1.073 9.977 1.00 97.94 101 LEU A N 1
ATOM 838 C CA . LEU A 1 101 ? -1.595 2.458 9.644 1.00 97.94 101 LEU A CA 1
ATOM 839 C C . LEU A 1 101 ? -1.206 3.332 10.825 1.00 97.94 101 LEU A C 1
ATOM 841 O O . LEU A 1 101 ? -1.305 2.893 11.960 1.00 97.94 101 LEU A O 1
ATOM 845 N N . ASN A 1 102 ? -0.812 4.577 10.589 1.00 97.19 102 ASN A N 1
ATOM 846 C CA . ASN A 1 102 ? -0.804 5.569 11.666 1.00 97.19 102 ASN A CA 1
ATOM 847 C C . ASN A 1 102 ? -2.108 6.381 11.677 1.00 97.19 102 ASN A C 1
ATOM 849 O O . ASN A 1 102 ? -2.958 6.236 10.800 1.00 97.19 102 ASN A O 1
ATOM 853 N N . GLU A 1 103 ? -2.242 7.310 12.624 1.00 96.44 103 GLU A N 1
ATOM 854 C CA . GLU A 1 103 ? -3.426 8.179 12.757 1.00 96.44 103 GLU A CA 1
ATOM 855 C C . GLU A 1 103 ? -3.770 8.996 11.499 1.00 96.44 103 GLU A C 1
ATOM 857 O O . GLU A 1 103 ? -4.914 9.423 11.327 1.00 96.44 103 GLU A O 1
ATOM 862 N N . LYS A 1 104 ? -2.788 9.231 10.619 1.00 96.75 104 LYS A N 1
ATOM 863 C CA . LYS A 1 104 ? -2.954 9.957 9.350 1.00 96.75 104 LYS A CA 1
ATOM 864 C C . LYS A 1 104 ? -3.290 9.029 8.176 1.00 96.75 104 LYS A C 1
ATOM 866 O O . LYS A 1 104 ? -3.415 9.511 7.056 1.00 96.75 104 LYS A O 1
ATOM 871 N N . GLY A 1 105 ? -3.392 7.722 8.413 1.00 96.94 105 GLY A N 1
ATOM 872 C CA . GLY A 1 105 ? -3.641 6.707 7.392 1.00 96.94 105 GLY A CA 1
ATOM 873 C C . GLY A 1 105 ? -2.416 6.319 6.561 1.00 96.94 105 GLY A C 1
ATOM 874 O O . GLY A 1 105 ? -2.581 5.598 5.581 1.00 96.94 105 GLY A O 1
ATOM 875 N N . VAL A 1 106 ? -1.202 6.760 6.920 1.00 97.69 106 VAL A N 1
ATOM 876 C CA . VAL A 1 106 ? 0.036 6.342 6.232 1.00 97.69 106 VAL A CA 1
ATOM 877 C C . VAL A 1 106 ? 0.222 4.846 6.438 1.00 97.69 106 VAL A C 1
ATOM 879 O O . VAL A 1 106 ? 0.129 4.381 7.571 1.00 97.69 106 VAL A O 1
ATOM 882 N N . PHE A 1 107 ? 0.498 4.111 5.362 1.00 97.56 107 PHE A N 1
ATOM 883 C CA . PHE A 1 107 ? 0.609 2.657 5.391 1.00 97.56 107 PHE A CA 1
ATOM 884 C C . PHE A 1 107 ? 2.051 2.199 5.590 1.00 97.56 107 PHE A C 1
ATOM 886 O O . PHE A 1 107 ? 2.963 2.617 4.868 1.00 97.56 107 PHE A O 1
ATOM 893 N N . TYR A 1 108 ? 2.227 1.298 6.549 1.00 96.19 108 TYR A N 1
ATOM 894 C CA . TYR A 1 108 ? 3.503 0.752 6.977 1.00 96.19 108 TYR A CA 1
ATOM 895 C C . TYR A 1 108 ? 3.586 -0.744 6.691 1.00 96.19 108 TYR A C 1
ATOM 897 O O . TYR A 1 108 ? 2.621 -1.495 6.856 1.00 96.19 108 TYR A O 1
ATOM 905 N N . ARG A 1 109 ? 4.787 -1.173 6.315 1.00 93.38 109 ARG A N 1
ATOM 906 C CA . ARG A 1 109 ? 5.219 -2.566 6.290 1.00 93.38 109 ARG A CA 1
ATOM 907 C C . ARG A 1 109 ? 6.452 -2.671 7.173 1.00 93.38 109 ARG A C 1
ATOM 909 O O . ARG A 1 109 ? 7.430 -1.994 6.878 1.00 93.38 109 ARG A O 1
ATOM 916 N N . ASP A 1 110 ? 6.387 -3.493 8.216 1.00 90.44 110 ASP A N 1
ATOM 917 C CA . ASP A 1 110 ? 7.521 -3.756 9.113 1.00 90.44 110 ASP A CA 1
ATOM 918 C C . ASP A 1 110 ? 8.175 -2.452 9.624 1.00 90.44 110 ASP A C 1
ATOM 920 O O . ASP A 1 110 ? 9.379 -2.255 9.512 1.00 90.44 110 ASP A O 1
ATOM 924 N N . TYR A 1 111 ? 7.356 -1.515 10.126 1.00 90.94 111 TYR A N 1
ATOM 925 C CA . TYR A 1 111 ? 7.750 -0.171 10.600 1.00 90.94 111 TYR A CA 1
ATOM 926 C C . TYR A 1 111 ? 8.290 0.805 9.542 1.00 90.94 111 TYR A C 1
ATOM 928 O O . TYR A 1 111 ? 8.488 1.987 9.836 1.00 90.94 111 TYR A O 1
ATOM 936 N N . THR A 1 112 ? 8.422 0.386 8.287 1.00 92.50 112 THR A N 1
ATOM 937 C CA . THR A 1 112 ? 8.781 1.271 7.176 1.00 92.50 112 THR A CA 1
ATOM 938 C C . THR A 1 112 ? 7.519 1.803 6.492 1.00 92.50 112 THR A C 1
ATOM 940 O O . THR A 1 112 ? 6.676 1.012 6.055 1.00 92.50 112 THR A O 1
ATOM 943 N N . PRO A 1 113 ? 7.348 3.129 6.346 1.00 95.00 113 PRO A N 1
ATOM 944 C CA . PRO A 1 113 ? 6.235 3.673 5.581 1.00 95.00 113 PRO A CA 1
ATOM 945 C C . PRO A 1 113 ? 6.453 3.408 4.087 1.00 95.00 113 PRO A C 1
ATOM 947 O O . PRO A 1 113 ? 7.497 3.749 3.531 1.00 95.00 113 PRO A O 1
ATOM 950 N N . ILE A 1 114 ? 5.460 2.810 3.430 1.00 95.81 114 ILE A N 1
ATOM 951 C CA . ILE A 1 114 ? 5.554 2.398 2.019 1.00 95.81 114 ILE A CA 1
ATOM 952 C C . ILE A 1 114 ? 4.492 3.028 1.116 1.00 95.81 114 ILE A C 1
ATOM 954 O O . ILE A 1 114 ? 4.595 2.906 -0.105 1.00 95.81 114 ILE A O 1
ATOM 958 N N . ALA A 1 115 ? 3.479 3.681 1.693 1.00 97.00 115 ALA A N 1
ATOM 959 C CA . ALA A 1 115 ? 2.514 4.488 0.955 1.00 97.00 115 ALA A CA 1
ATOM 960 C C . ALA A 1 115 ? 1.910 5.587 1.840 1.00 97.00 115 ALA A C 1
ATOM 962 O O . ALA A 1 115 ? 1.747 5.417 3.049 1.00 97.00 115 ALA A O 1
ATOM 963 N N . GLU A 1 116 ? 1.546 6.721 1.245 1.00 97.12 116 GLU A N 1
ATOM 964 C CA . GLU A 1 116 ? 0.968 7.863 1.972 1.00 97.12 116 GLU A CA 1
ATOM 965 C C . GLU A 1 116 ? -0.447 7.598 2.483 1.00 97.12 116 GLU A C 1
ATOM 967 O O . GLU A 1 116 ? -0.902 8.268 3.404 1.00 97.12 116 GLU A O 1
ATOM 972 N N . SER A 1 117 ? -1.110 6.602 1.899 1.00 97.19 117 SER A N 1
ATOM 973 C CA . SER A 1 117 ? -2.390 6.069 2.339 1.00 97.19 117 SER A CA 1
ATOM 974 C C . SER A 1 117 ? -2.515 4.594 1.962 1.00 97.19 117 SER A C 1
ATOM 976 O O . SER A 1 117 ? -1.856 4.118 1.030 1.00 97.19 117 SER A O 1
ATOM 978 N N . PHE A 1 118 ? -3.416 3.865 2.623 1.00 96.94 118 PHE A N 1
ATOM 979 C CA . PHE A 1 118 ? -3.759 2.508 2.192 1.00 96.94 118 PHE A CA 1
ATOM 980 C C . PHE A 1 118 ? -4.344 2.468 0.772 1.00 96.94 118 PHE A C 1
ATOM 982 O O . PHE A 1 118 ? -4.055 1.557 -0.003 1.00 96.94 118 PHE A O 1
ATOM 989 N N . THR A 1 119 ? -5.115 3.490 0.393 1.00 97.00 119 THR A N 1
ATOM 990 C CA . THR A 1 119 ? -5.651 3.639 -0.965 1.00 97.00 119 THR A CA 1
ATOM 991 C C . THR A 1 119 ? -4.532 3.665 -1.996 1.00 97.00 119 THR A C 1
ATOM 993 O O . THR A 1 119 ? -4.583 2.904 -2.958 1.00 97.00 119 THR A O 1
ATOM 996 N N . LYS A 1 120 ? -3.477 4.457 -1.765 1.00 97.00 120 LYS A N 1
ATOM 997 C CA . LYS A 1 120 ? -2.302 4.517 -2.650 1.00 97.00 120 LYS A CA 1
ATOM 998 C C . LYS A 1 120 ? -1.580 3.180 -2.745 1.00 97.00 120 LYS A C 1
ATOM 1000 O O . LYS A 1 120 ? -1.208 2.752 -3.838 1.00 97.00 120 LYS A O 1
ATOM 1005 N N . TYR A 1 121 ? -1.444 2.474 -1.623 1.00 96.19 121 TYR A N 1
ATOM 1006 C CA . TYR A 1 121 ? -0.917 1.111 -1.627 1.00 96.19 121 TYR A CA 1
ATOM 1007 C C . TYR A 1 121 ? -1.752 0.175 -2.518 1.00 96.19 121 TYR A C 1
ATOM 1009 O O . TYR A 1 121 ? -1.195 -0.564 -3.337 1.00 96.19 121 TYR A O 1
ATOM 1017 N N . LEU A 1 122 ? -3.083 0.218 -2.413 1.00 96.88 122 LEU A N 1
ATOM 1018 C CA . LEU A 1 122 ? -3.955 -0.593 -3.260 1.00 96.88 122 LEU A CA 1
ATOM 1019 C C . LEU A 1 122 ? -3.946 -0.151 -4.725 1.00 96.88 122 LEU A C 1
ATOM 1021 O O . LEU A 1 122 ? -4.007 -1.014 -5.593 1.00 96.88 122 LEU A O 1
ATOM 1025 N N . GLU A 1 123 ? -3.822 1.139 -5.029 1.00 97.31 123 GLU A N 1
ATOM 1026 C CA . GLU A 1 123 ? -3.678 1.642 -6.402 1.00 97.31 123 GLU A CA 1
ATOM 1027 C C . GLU A 1 123 ? -2.413 1.079 -7.065 1.00 97.31 123 GLU A C 1
ATOM 1029 O O .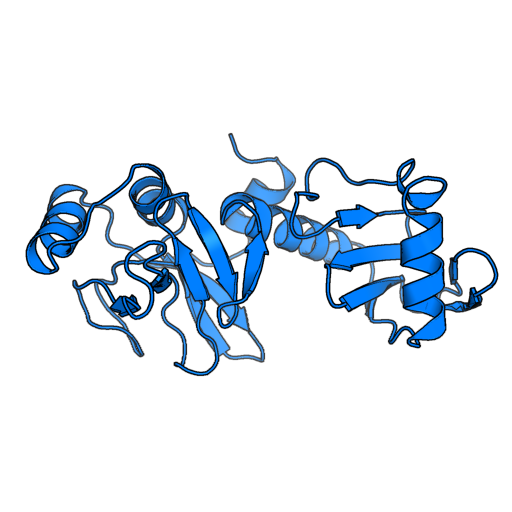 GLU A 1 123 ? -2.478 0.561 -8.181 1.00 97.31 123 GLU A O 1
ATOM 1034 N N . GLN A 1 124 ? -1.280 1.063 -6.353 1.00 95.75 124 GLN A N 1
ATOM 1035 C CA . GLN A 1 124 ? -0.045 0.423 -6.826 1.00 95.75 124 GLN A CA 1
ATOM 1036 C C . GLN A 1 124 ? -0.238 -1.076 -7.092 1.00 95.75 124 GLN A C 1
ATOM 1038 O O . GLN A 1 124 ? 0.252 -1.608 -8.094 1.00 95.75 124 GLN A O 1
ATOM 1043 N N . ARG A 1 125 ? -0.964 -1.780 -6.213 1.00 95.12 125 ARG A N 1
ATOM 1044 C CA . ARG A 1 125 ? -1.288 -3.201 -6.416 1.00 95.12 125 ARG A CA 1
ATOM 1045 C C . ARG A 1 125 ? -2.216 -3.417 -7.604 1.00 95.12 125 ARG A C 1
ATOM 1047 O O . ARG A 1 125 ? -1.960 -4.314 -8.403 1.00 95.12 125 ARG A O 1
ATOM 1054 N N . ALA A 1 126 ? -3.255 -2.601 -7.729 1.00 96.50 126 ALA A N 1
ATOM 1055 C CA . ALA A 1 126 ? -4.234 -2.664 -8.801 1.00 96.50 126 ALA A CA 1
ATOM 1056 C C . ALA A 1 126 ? -3.578 -2.411 -10.163 1.00 96.50 126 ALA A C 1
ATOM 1058 O O . ALA A 1 126 ? -3.856 -3.120 -11.128 1.00 96.50 126 ALA A O 1
ATOM 1059 N N . PHE A 1 127 ? -2.640 -1.464 -10.233 1.00 96.00 127 PHE A N 1
ATOM 1060 C CA . PHE A 1 127 ? -1.825 -1.231 -11.422 1.00 96.00 127 PHE A CA 1
ATOM 1061 C C . PHE A 1 127 ? -1.020 -2.473 -11.810 1.00 96.00 127 PHE A C 1
ATOM 1063 O O . PHE A 1 127 ? -1.125 -2.941 -12.944 1.00 96.00 127 PHE A O 1
ATOM 1070 N N . ARG A 1 128 ? -0.295 -3.079 -10.860 1.00 93.69 128 ARG A N 1
ATOM 1071 C CA . ARG A 1 128 ? 0.457 -4.319 -11.114 1.00 93.69 128 ARG A CA 1
ATOM 1072 C C . ARG A 1 128 ? -0.453 -5.469 -11.555 1.00 93.69 128 ARG A C 1
ATOM 1074 O O . ARG A 1 128 ? -0.119 -6.182 -12.497 1.00 93.69 128 ARG A O 1
ATOM 1081 N N . TRP A 1 129 ? -1.597 -5.641 -10.900 1.00 94.62 129 TRP A N 1
ATOM 1082 C CA . TRP A 1 129 ? -2.592 -6.649 -11.269 1.00 94.62 129 TRP A CA 1
ATOM 1083 C C . TRP A 1 129 ? -3.118 -6.441 -12.692 1.00 94.62 129 TRP A C 1
ATOM 1085 O O . TRP A 1 129 ? -3.222 -7.396 -13.457 1.00 94.62 129 TRP A O 1
ATOM 1095 N N . LYS A 1 130 ? -3.400 -5.195 -13.086 1.00 95.12 130 LYS A N 1
ATOM 1096 C CA . LYS A 1 130 ? -3.873 -4.864 -14.435 1.00 95.12 130 LYS A CA 1
ATOM 1097 C C . LYS A 1 130 ? -2.834 -5.190 -15.503 1.00 95.12 130 LYS A C 1
ATOM 1099 O O . LYS A 1 130 ? -3.189 -5.709 -16.560 1.00 95.12 130 LYS A O 1
ATOM 1104 N N . LEU A 1 131 ? -1.559 -4.915 -15.228 1.00 93.12 131 LEU A N 1
ATOM 1105 C CA . LEU A 1 131 ? -0.455 -5.289 -16.113 1.00 93.12 131 LEU A CA 1
ATOM 1106 C C . LEU A 1 131 ? -0.364 -6.811 -16.286 1.00 93.12 131 LEU A C 1
ATOM 1108 O O . LEU A 1 131 ? -0.183 -7.284 -17.409 1.00 93.12 131 LEU A O 1
ATOM 1112 N N . SER A 1 132 ? -0.560 -7.578 -15.208 1.00 92.94 132 SER A N 1
ATOM 1113 C CA . SER A 1 132 ? -0.504 -9.044 -15.260 1.00 92.94 132 SER A CA 1
ATOM 1114 C C . SER A 1 132 ? -1.685 -9.691 -15.987 1.00 92.94 132 SER A C 1
ATOM 1116 O O . SER A 1 132 ? -1.597 -10.861 -16.335 1.00 92.94 132 SER A O 1
ATOM 1118 N N . GLN A 1 133 ? -2.782 -8.963 -16.234 1.00 93.81 133 GLN A N 1
ATOM 1119 C CA . GLN A 1 133 ? -3.902 -9.478 -17.037 1.00 93.81 133 GLN A CA 1
ATOM 1120 C C . GLN A 1 133 ? -3.588 -9.545 -18.537 1.00 93.81 133 GLN A C 1
ATOM 1122 O O . GLN A 1 133 ? -4.288 -10.229 -19.279 1.00 93.81 133 GLN A O 1
ATOM 1127 N N . ARG A 1 134 ? -2.585 -8.794 -19.007 1.00 89.25 134 ARG A N 1
ATOM 1128 C CA . ARG A 1 134 ? -2.276 -8.653 -20.441 1.00 89.25 134 ARG A CA 1
ATOM 1129 C C . ARG A 1 134 ? -1.050 -9.443 -20.859 1.00 89.25 134 ARG A C 1
ATOM 1131 O O . ARG A 1 134 ? -1.023 -9.997 -21.952 1.00 89.25 134 ARG A O 1
ATOM 1138 N N . THR A 1 135 ? -0.055 -9.474 -19.981 1.00 92.31 135 THR A N 1
ATOM 1139 C CA . THR A 1 135 ? 1.271 -10.000 -20.283 1.00 92.31 135 THR A CA 1
ATOM 1140 C C . THR A 1 135 ? 1.838 -10.664 -19.039 1.00 92.31 135 THR A C 1
ATOM 1142 O O . THR A 1 135 ? 1.567 -10.236 -17.916 1.00 92.31 135 THR A O 1
ATOM 1145 N N . GLN A 1 136 ? 2.644 -11.706 -19.225 1.00 94.56 136 GLN A N 1
ATOM 1146 C CA . GLN A 1 136 ? 3.455 -12.252 -18.145 1.00 94.56 136 GLN A CA 1
ATOM 1147 C C . GLN A 1 136 ? 4.628 -11.306 -17.865 1.00 94.56 136 GLN A C 1
ATOM 1149 O O . GLN A 1 136 ? 5.315 -10.886 -18.792 1.00 94.56 136 GLN A O 1
ATOM 1154 N N . TRP A 1 137 ? 4.865 -10.980 -16.594 1.00 94.88 137 TRP A N 1
ATOM 1155 C CA . TRP A 1 137 ? 5.942 -10.078 -16.176 1.00 94.88 137 TRP A CA 1
ATOM 1156 C C . TRP A 1 137 ? 7.011 -10.825 -15.383 1.00 94.88 137 TRP A C 1
ATOM 1158 O O . TRP A 1 137 ? 6.696 -11.662 -14.537 1.00 94.88 137 TRP A O 1
ATOM 1168 N N . GLU A 1 138 ? 8.268 -10.473 -15.621 1.00 94.44 138 GLU A N 1
ATOM 1169 C CA . GLU A 1 138 ? 9.446 -10.971 -14.915 1.00 94.44 138 GLU A CA 1
ATOM 1170 C C . GLU A 1 138 ? 10.008 -9.858 -14.033 1.00 94.44 138 GLU A C 1
ATOM 1172 O O . GLU A 1 138 ? 10.153 -8.721 -14.482 1.00 94.44 138 GLU A O 1
ATOM 1177 N N . ALA A 1 139 ? 10.314 -10.171 -12.772 1.00 92.75 139 ALA A N 1
ATOM 1178 C CA . ALA A 1 139 ? 11.042 -9.247 -11.908 1.00 92.75 139 ALA A CA 1
ATOM 1179 C C . ALA A 1 139 ? 12.528 -9.257 -12.283 1.00 92.75 139 ALA A C 1
ATOM 1181 O O . ALA A 1 139 ? 13.119 -10.324 -12.448 1.00 92.75 139 ALA A O 1
ATOM 1182 N N . VAL A 1 140 ? 13.124 -8.073 -12.388 1.00 91.69 140 VAL A N 1
ATOM 1183 C CA . VAL A 1 140 ? 14.544 -7.894 -12.693 1.00 91.69 140 VAL A CA 1
ATOM 1184 C C . VAL A 1 140 ? 15.280 -7.543 -11.405 1.00 91.69 140 VAL A C 1
ATOM 1186 O O . VAL A 1 140 ? 14.960 -6.555 -10.737 1.00 91.69 140 VAL A O 1
ATOM 1189 N N . ASN A 1 141 ? 16.284 -8.349 -11.064 1.00 86.38 141 ASN A N 1
ATOM 1190 C CA . ASN A 1 141 ? 17.187 -8.069 -9.953 1.00 86.38 141 ASN A CA 1
ATOM 1191 C C . ASN A 1 141 ? 18.240 -7.055 -10.411 1.00 86.38 141 ASN A C 1
ATOM 1193 O O . ASN A 1 141 ? 19.244 -7.422 -11.017 1.00 86.38 141 ASN A O 1
ATOM 1197 N N . LEU A 1 142 ? 17.990 -5.775 -10.140 1.00 89.50 142 LEU A N 1
ATOM 1198 C CA . LEU A 1 142 ? 18.907 -4.694 -10.494 1.00 89.50 142 LEU A CA 1
ATOM 1199 C C . LEU A 1 142 ? 20.137 -4.716 -9.583 1.00 89.50 142 LEU A C 1
ATOM 1201 O O . LEU A 1 142 ? 20.011 -4.639 -8.357 1.00 89.50 142 LEU A O 1
ATOM 1205 N N . ALA A 1 143 ? 21.327 -4.770 -10.181 1.00 88.56 143 ALA A N 1
ATOM 1206 C CA . ALA A 1 143 ? 22.572 -4.578 -9.447 1.00 88.56 143 ALA A CA 1
ATOM 1207 C C . ALA A 1 143 ? 22.619 -3.174 -8.815 1.00 88.56 143 ALA A C 1
ATOM 1209 O O . ALA A 1 143 ? 22.043 -2.230 -9.353 1.00 88.56 143 ALA A O 1
ATOM 1210 N N . GLU A 1 144 ? 23.320 -3.032 -7.690 1.00 90.69 144 GLU A N 1
ATOM 1211 C CA . GLU A 1 144 ? 23.377 -1.788 -6.901 1.00 90.69 144 GLU A CA 1
ATOM 1212 C C . GLU A 1 144 ? 23.760 -0.565 -7.748 1.00 90.69 144 GLU A C 1
ATOM 1214 O O . GLU A 1 144 ? 23.011 0.406 -7.795 1.00 90.69 144 GLU A O 1
ATOM 1219 N N . HIS A 1 145 ? 24.824 -0.675 -8.550 1.00 88.56 145 HIS A N 1
ATOM 1220 C CA . HIS A 1 145 ? 25.265 0.397 -9.449 1.00 88.56 145 HIS A CA 1
ATOM 1221 C C . HIS A 1 145 ? 24.203 0.826 -10.482 1.00 88.56 145 HIS A C 1
ATOM 1223 O O . HIS A 1 145 ? 24.186 1.977 -10.911 1.00 88.56 145 HIS A O 1
ATOM 1229 N N . VAL A 1 146 ? 23.308 -0.082 -10.891 1.00 89.19 146 VAL A N 1
ATOM 1230 C CA . VAL A 1 146 ? 22.184 0.245 -11.784 1.00 89.19 146 VAL A CA 1
ATOM 1231 C C . VAL A 1 146 ? 21.121 1.018 -11.013 1.00 89.19 146 VAL A C 1
ATOM 1233 O O . VAL A 1 146 ? 20.567 1.985 -11.528 1.00 89.19 146 VAL A O 1
ATOM 1236 N N . GLN A 1 147 ? 20.838 0.619 -9.770 1.00 91.81 147 GLN A N 1
ATOM 1237 C CA . GLN A 1 147 ? 19.896 1.339 -8.915 1.00 91.81 147 GLN A CA 1
ATOM 1238 C C . GLN A 1 147 ? 20.385 2.764 -8.634 1.00 91.81 147 GLN A C 1
ATOM 1240 O O . GLN A 1 147 ? 19.586 3.694 -8.716 1.00 91.81 147 GLN A O 1
ATOM 1245 N N . ASP A 1 148 ? 21.677 2.953 -8.376 1.00 89.88 148 ASP A N 1
ATOM 1246 C CA . ASP A 1 148 ? 22.261 4.279 -8.147 1.00 89.88 148 ASP A CA 1
ATOM 1247 C C . ASP A 1 148 ? 22.160 5.165 -9.389 1.00 89.88 148 ASP A C 1
ATOM 1249 O O . ASP A 1 148 ? 21.642 6.278 -9.303 1.00 89.88 148 ASP A O 1
ATOM 1253 N N . ALA A 1 149 ? 22.513 4.640 -10.566 1.00 87.38 149 ALA A N 1
ATOM 1254 C CA . ALA A 1 149 ? 22.344 5.366 -11.823 1.00 87.38 149 ALA A CA 1
ATOM 1255 C C . ALA A 1 149 ? 20.876 5.761 -12.077 1.00 87.38 149 ALA A C 1
ATOM 1257 O O . ALA A 1 149 ? 20.589 6.865 -12.538 1.00 87.38 149 ALA A O 1
ATOM 1258 N N . ILE A 1 150 ? 19.920 4.891 -11.733 1.00 87.00 150 ILE A N 1
ATOM 1259 C CA . ILE A 1 150 ? 18.490 5.214 -11.815 1.00 87.00 150 ILE A CA 1
ATOM 1260 C C . ILE A 1 150 ? 18.117 6.336 -10.835 1.00 87.00 150 ILE A C 1
ATOM 1262 O O . ILE A 1 150 ? 17.319 7.198 -11.196 1.00 87.00 150 ILE A O 1
ATOM 1266 N N . LYS A 1 151 ? 18.651 6.351 -9.608 1.00 87.00 151 LYS A N 1
ATOM 1267 C CA . LYS A 1 151 ? 18.404 7.434 -8.634 1.00 87.00 151 LYS A CA 1
ATOM 1268 C C . LYS A 1 151 ? 18.962 8.773 -9.114 1.00 87.00 151 LYS A C 1
ATOM 1270 O O . LYS A 1 151 ? 18.306 9.792 -8.927 1.00 87.00 151 LYS A O 1
ATOM 1275 N N . GLU A 1 152 ? 20.127 8.772 -9.753 1.00 85.94 152 GLU A N 1
ATOM 1276 C CA . GLU A 1 152 ? 20.743 9.982 -10.311 1.00 85.94 152 GLU A CA 1
ATOM 1277 C C . GLU A 1 152 ? 19.953 10.546 -11.500 1.00 85.94 152 GLU A C 1
ATOM 1279 O O . GLU A 1 152 ? 19.762 11.756 -11.605 1.00 85.94 152 GLU A O 1
ATOM 1284 N N . GLU A 1 153 ? 19.447 9.678 -12.378 1.00 80.56 153 GLU A N 1
ATOM 1285 C CA . GLU A 1 153 ? 18.702 10.071 -13.583 1.00 80.56 153 GLU A CA 1
ATOM 1286 C C . GLU A 1 153 ? 17.211 10.364 -13.314 1.00 80.56 153 GLU A C 1
ATOM 1288 O O . GLU A 1 153 ? 16.532 10.952 -14.162 1.00 80.56 153 GLU A O 1
ATOM 1293 N N . GLN A 1 154 ? 16.691 9.977 -12.140 1.00 76.06 154 GLN A N 1
ATOM 1294 C CA . GLN A 1 154 ? 15.283 10.133 -11.746 1.00 76.06 154 GLN A CA 1
ATOM 1295 C C . GLN A 1 154 ? 14.746 11.564 -11.900 1.00 76.06 154 GLN A C 1
ATOM 1297 O O . GLN A 1 154 ? 13.744 11.722 -12.598 1.00 76.06 154 GLN A O 1
ATOM 1302 N N . PRO A 1 155 ? 15.397 12.608 -11.341 1.00 74.56 155 PRO A N 1
ATOM 1303 C CA . PRO A 1 155 ? 14.914 13.989 -11.438 1.00 74.56 155 PRO A CA 1
ATOM 1304 C C . PRO A 1 155 ? 14.863 14.551 -12.869 1.00 74.56 155 PRO A C 1
ATOM 1306 O O . PRO A 1 155 ? 14.343 15.646 -13.068 1.00 74.56 155 PRO A O 1
ATOM 1309 N N . GLY A 1 156 ? 15.440 13.841 -13.846 1.00 82.00 156 GLY A N 1
ATOM 1310 C CA . GLY A 1 156 ? 15.446 14.213 -15.256 1.00 82.00 156 GLY A CA 1
ATOM 1311 C C . GLY A 1 156 ? 14.647 13.234 -16.111 1.00 82.00 156 GLY A C 1
ATOM 1312 O O . GLY A 1 156 ? 13.456 13.419 -16.341 1.00 82.00 156 GLY A O 1
ATOM 1313 N N . LYS A 1 157 ? 15.324 12.201 -16.623 1.00 83.75 157 LYS A N 1
ATOM 1314 C CA . LYS A 1 157 ? 14.827 11.353 -17.719 1.00 83.75 157 LYS A CA 1
ATOM 1315 C C . LYS A 1 157 ? 13.676 10.430 -17.336 1.00 83.75 157 LYS A C 1
ATOM 1317 O O . LYS A 1 157 ? 12.946 10.006 -18.216 1.00 83.75 157 LYS A O 1
ATOM 1322 N N . LEU A 1 158 ? 13.533 10.051 -16.067 1.00 88.25 158 LEU A N 1
ATOM 1323 C CA . LEU A 1 158 ? 12.445 9.144 -15.674 1.00 88.25 158 LEU A CA 1
ATOM 1324 C C . LEU A 1 158 ? 11.168 9.870 -15.302 1.00 88.25 158 LEU A C 1
ATOM 1326 O O . LEU A 1 158 ? 10.093 9.300 -15.467 1.00 88.25 158 LEU A O 1
ATOM 1330 N N . GLU A 1 159 ? 11.264 11.113 -14.840 1.00 91.25 159 GLU A N 1
ATOM 1331 C CA . GLU A 1 159 ? 10.094 11.860 -14.389 1.00 91.25 159 GLU A CA 1
ATOM 1332 C C . GLU A 1 159 ? 9.079 12.092 -15.521 1.00 91.25 159 GLU A C 1
ATOM 1334 O O . GLU A 1 159 ? 7.880 12.128 -15.263 1.00 91.25 159 GLU A O 1
ATOM 1339 N N . GLU A 1 160 ? 9.515 12.131 -16.789 1.00 91.56 160 GLU A N 1
ATOM 1340 C CA . GLU A 1 160 ? 8.602 12.192 -17.945 1.00 91.56 160 GLU A CA 1
ATOM 1341 C C . GLU A 1 160 ? 7.718 10.940 -18.097 1.00 91.56 160 GLU A C 1
ATOM 1343 O O . GLU A 1 160 ? 6.648 10.999 -18.704 1.00 91.56 160 GLU A O 1
ATOM 1348 N N . PHE A 1 161 ? 8.132 9.817 -17.505 1.00 94.88 161 PHE A N 1
ATOM 1349 C CA . PHE A 1 161 ? 7.440 8.529 -17.545 1.00 94.88 161 PHE A CA 1
ATOM 1350 C C . PHE A 1 161 ? 6.740 8.181 -16.228 1.00 94.88 161 PHE A C 1
ATOM 1352 O O . PHE A 1 161 ? 6.360 7.023 -16.019 1.00 94.88 161 PHE A O 1
ATOM 1359 N N . ILE A 1 162 ? 6.595 9.141 -15.308 1.00 96.12 162 ILE A N 1
ATOM 1360 C CA . ILE A 1 162 ? 5.947 8.893 -14.021 1.00 96.12 162 ILE A CA 1
ATOM 1361 C C . ILE A 1 162 ? 4.467 8.537 -14.203 1.00 96.12 162 ILE A C 1
ATOM 1363 O O . ILE A 1 162 ? 3.686 9.240 -14.846 1.00 96.12 162 ILE A O 1
ATOM 1367 N N . VAL A 1 163 ? 4.041 7.450 -13.563 1.00 96.44 163 VAL A N 1
ATOM 1368 C CA . VAL A 1 163 ? 2.630 7.080 -13.445 1.00 96.44 163 VAL A CA 1
ATOM 1369 C C . VAL A 1 163 ? 2.079 7.772 -12.203 1.00 96.44 163 VAL A C 1
ATOM 1371 O O . VAL A 1 163 ? 2.045 7.201 -11.108 1.00 96.44 163 VAL A O 1
ATOM 1374 N N . ALA A 1 164 ? 1.685 9.037 -12.366 1.00 95.19 164 ALA A N 1
ATOM 1375 C CA . ALA A 1 164 ? 1.266 9.910 -11.266 1.00 95.19 164 ALA A CA 1
ATOM 1376 C C . ALA A 1 164 ? 0.112 9.327 -10.431 1.00 95.19 164 ALA A C 1
ATOM 1378 O O . ALA A 1 164 ? 0.079 9.509 -9.219 1.00 95.19 164 ALA A O 1
ATOM 1379 N N . GLU A 1 165 ? -0.802 8.579 -11.059 1.00 94.38 165 GLU A N 1
ATOM 1380 C CA . GLU A 1 165 ? -1.941 7.950 -10.377 1.00 94.38 165 GLU A CA 1
ATOM 1381 C C . GLU A 1 165 ? -1.500 7.030 -9.232 1.00 94.38 165 GLU A C 1
ATOM 1383 O O . GLU A 1 165 ? -2.137 7.023 -8.185 1.00 94.38 165 GLU A O 1
ATOM 1388 N N . VAL A 1 166 ? -0.400 6.291 -9.395 1.00 95.75 166 VAL A N 1
ATOM 1389 C CA . VAL A 1 166 ? 0.045 5.276 -8.422 1.00 95.75 166 VAL A CA 1
ATOM 1390 C C . VAL A 1 166 ? 1.355 5.635 -7.723 1.00 95.75 166 VAL A C 1
ATOM 1392 O O . VAL A 1 166 ? 1.877 4.847 -6.936 1.00 95.75 166 VAL A O 1
ATOM 1395 N N . SER A 1 167 ? 1.885 6.824 -8.005 1.00 96.56 167 SER A N 1
ATOM 1396 C CA . SER A 1 167 ? 3.087 7.353 -7.370 1.00 96.56 167 SER A CA 1
ATOM 1397 C C . SER A 1 167 ? 2.722 8.244 -6.188 1.00 96.56 167 SER A C 1
ATOM 1399 O O . SER A 1 167 ? 1.762 9.008 -6.247 1.00 96.56 167 SER A O 1
ATOM 1401 N N . ASP A 1 168 ? 3.520 8.189 -5.130 1.00 96.75 168 ASP A N 1
ATOM 1402 C CA . ASP A 1 168 ? 3.405 9.062 -3.964 1.00 96.75 168 ASP A CA 1
ATOM 1403 C C . ASP A 1 168 ? 4.796 9.477 -3.459 1.00 96.75 168 ASP A C 1
ATOM 1405 O O . ASP A 1 168 ? 5.770 9.487 -4.220 1.00 96.75 168 ASP A O 1
ATOM 1409 N N . ARG A 1 169 ? 4.905 9.921 -2.204 1.00 95.62 169 ARG A N 1
ATOM 1410 C CA . ARG A 1 169 ? 6.192 10.311 -1.605 1.00 95.62 169 ARG A CA 1
ATOM 1411 C C . ARG A 1 169 ? 7.068 9.138 -1.147 1.00 95.62 169 ARG A C 1
ATOM 1413 O O . ARG A 1 169 ? 8.240 9.363 -0.873 1.00 95.62 169 ARG A O 1
ATOM 1420 N N . TYR A 1 170 ? 6.517 7.932 -1.019 1.00 95.88 170 TYR A N 1
ATOM 1421 C CA . TYR A 1 170 ? 7.229 6.741 -0.541 1.00 95.88 170 TYR A CA 1
ATOM 1422 C C . TYR A 1 170 ? 7.602 5.789 -1.673 1.00 95.88 170 TYR A C 1
ATOM 1424 O O . TYR A 1 170 ? 8.579 5.051 -1.561 1.00 95.88 170 TYR A O 1
ATOM 1432 N N . ALA A 1 171 ? 6.851 5.815 -2.771 1.00 94.88 171 ALA A N 1
ATOM 1433 C CA . ALA A 1 171 ? 7.168 5.068 -3.969 1.00 94.88 171 ALA A CA 1
ATOM 1434 C C . ALA A 1 171 ? 6.834 5.865 -5.231 1.00 94.88 171 ALA A C 1
ATOM 1436 O O . ALA A 1 171 ? 5.719 6.359 -5.409 1.00 94.88 171 ALA A O 1
ATOM 1437 N N . LYS A 1 172 ? 7.792 5.921 -6.154 1.00 95.75 172 LYS A N 1
ATOM 1438 C CA . LYS A 1 172 ? 7.598 6.431 -7.512 1.00 95.75 172 LYS A CA 1
ATOM 1439 C C . LYS A 1 172 ? 7.505 5.262 -8.476 1.00 95.75 172 LYS A C 1
ATOM 1441 O O . LYS A 1 172 ? 8.340 4.359 -8.435 1.00 95.75 172 LYS A O 1
ATOM 1446 N N . VAL A 1 173 ? 6.484 5.260 -9.323 1.00 96.25 173 VAL A N 1
ATOM 1447 C CA . VAL A 1 173 ? 6.290 4.243 -10.357 1.00 96.25 173 VAL A CA 1
ATOM 1448 C C . VAL A 1 173 ? 6.461 4.904 -11.711 1.00 96.25 173 VAL A C 1
ATOM 1450 O O . VAL A 1 173 ? 5.771 5.869 -12.026 1.00 96.25 173 VAL A O 1
ATOM 1453 N N . TYR A 1 174 ? 7.359 4.355 -12.513 1.00 95.62 174 TYR A N 1
ATOM 1454 C CA . TYR A 1 174 ? 7.664 4.809 -13.859 1.00 95.62 174 TYR A CA 1
ATOM 1455 C C . TYR A 1 174 ? 7.298 3.719 -14.860 1.00 95.62 174 TYR A C 1
ATOM 1457 O O . TYR A 1 174 ? 7.512 2.531 -14.598 1.00 95.62 174 TYR A O 1
ATOM 1465 N N . GLN A 1 175 ? 6.792 4.121 -16.021 1.00 95.31 175 GLN A N 1
ATOM 1466 C CA . GLN A 1 175 ? 6.527 3.225 -17.142 1.00 95.31 175 GLN A CA 1
ATOM 1467 C C . GLN A 1 175 ? 7.176 3.791 -18.414 1.00 95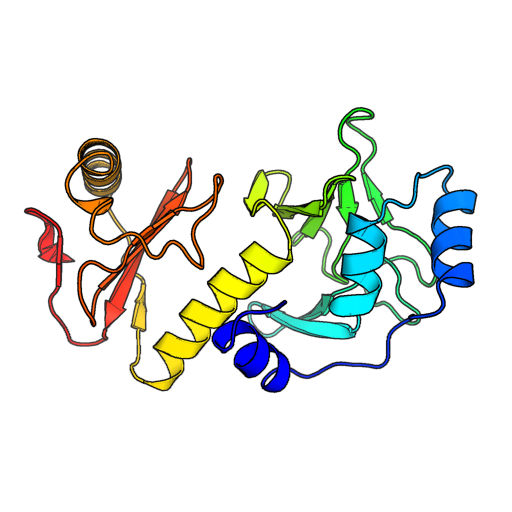.31 175 GLN A C 1
ATOM 1469 O O . GLN A 1 175 ? 6.491 4.426 -19.216 1.00 95.31 175 GLN A O 1
ATOM 1474 N N . PRO A 1 176 ? 8.500 3.591 -18.602 1.00 92.88 176 PRO A N 1
ATOM 1475 C CA . PRO A 1 176 ? 9.223 4.131 -19.756 1.00 92.88 176 PRO A CA 1
ATOM 1476 C C . PRO A 1 176 ? 8.661 3.666 -21.101 1.00 92.88 176 PRO A C 1
ATOM 1478 O O . PRO A 1 176 ? 8.719 4.379 -22.098 1.00 92.88 176 PRO A O 1
ATOM 1481 N N . ASN A 1 177 ? 8.116 2.449 -21.136 1.00 92.75 177 ASN A N 1
ATOM 1482 C CA . ASN A 1 177 ? 7.441 1.893 -22.298 1.00 92.75 177 ASN A CA 1
ATOM 1483 C C . ASN A 1 177 ? 6.407 0.833 -21.862 1.00 92.75 177 ASN A C 1
ATOM 1485 O O . ASN A 1 177 ? 6.216 0.569 -20.675 1.00 92.75 177 ASN A O 1
ATOM 1489 N N . GLN A 1 178 ? 5.715 0.218 -22.822 1.00 92.00 178 GLN A N 1
ATOM 1490 C CA . GLN A 1 178 ? 4.656 -0.762 -22.538 1.00 92.00 178 GLN A CA 1
ATOM 1491 C C . GLN A 1 178 ? 5.152 -2.066 -21.877 1.00 92.00 178 GLN A C 1
ATOM 1493 O O . GLN A 1 178 ? 4.352 -2.762 -21.255 1.00 92.00 178 GLN A O 1
ATOM 1498 N N . ASP A 1 179 ? 6.446 -2.368 -21.990 1.00 95.19 179 ASP A N 1
ATOM 1499 C CA . ASP A 1 179 ? 7.083 -3.633 -21.619 1.00 95.19 179 ASP A CA 1
ATOM 1500 C C . ASP A 1 179 ? 8.071 -3.490 -20.445 1.00 95.19 179 ASP A C 1
ATOM 1502 O O . ASP A 1 179 ? 8.706 -4.474 -20.066 1.00 95.19 179 ASP A O 1
ATOM 1506 N N . LEU A 1 180 ? 8.205 -2.296 -19.851 1.00 95.19 180 LEU A N 1
ATOM 1507 C CA . LEU A 1 180 ? 9.092 -2.012 -18.720 1.00 95.19 180 LEU A CA 1
ATOM 1508 C C . LEU A 1 180 ? 8.399 -1.118 -17.686 1.00 95.19 180 LEU A C 1
ATOM 1510 O O . LEU A 1 180 ? 7.883 -0.048 -18.004 1.00 95.19 180 LEU A O 1
ATOM 1514 N N . VAL A 1 181 ? 8.454 -1.537 -16.425 1.00 96.19 181 VAL A N 1
ATOM 1515 C CA . VAL A 1 181 ? 7.972 -0.777 -15.268 1.00 96.19 181 VAL A CA 1
ATOM 1516 C C . VAL A 1 181 ? 9.058 -0.730 -14.210 1.00 96.19 181 VAL A C 1
ATOM 1518 O O . VAL A 1 181 ? 9.686 -1.743 -13.913 1.00 96.19 181 VAL A O 1
ATOM 1521 N N . ILE A 1 182 ? 9.246 0.435 -13.601 1.00 95.31 182 ILE A N 1
ATOM 1522 C CA . ILE A 1 182 ? 10.211 0.651 -12.525 1.00 95.31 182 ILE A CA 1
ATOM 1523 C C . ILE A 1 182 ? 9.453 1.187 -11.317 1.00 95.31 182 ILE A C 1
ATOM 1525 O O . ILE A 1 182 ? 8.729 2.172 -11.423 1.00 95.31 182 ILE A O 1
ATOM 1529 N N . LYS A 1 183 ? 9.633 0.565 -10.154 1.00 95.12 183 LYS A N 1
ATOM 1530 C CA . LYS A 1 183 ? 9.208 1.106 -8.863 1.00 95.12 183 LYS A CA 1
ATOM 1531 C C . LYS A 1 183 ? 10.444 1.497 -8.067 1.00 95.12 183 LYS A C 1
ATOM 1533 O O . LYS A 1 183 ? 11.228 0.635 -7.679 1.00 95.12 183 LYS A O 1
ATOM 1538 N N . SER A 1 184 ? 10.585 2.791 -7.819 1.00 93.81 184 SER A N 1
ATOM 1539 C CA . SER A 1 184 ? 11.623 3.377 -6.978 1.00 93.81 184 SER A CA 1
ATOM 1540 C C . SER A 1 184 ? 11.067 3.629 -5.580 1.00 93.81 184 SER A C 1
ATOM 1542 O O . SER A 1 184 ? 10.058 4.318 -5.423 1.00 93.81 184 SER A O 1
ATOM 1544 N N . MET A 1 185 ? 11.707 3.050 -4.570 1.00 92.12 185 MET A N 1
ATOM 1545 C CA . MET A 1 185 ? 11.515 3.337 -3.148 1.00 92.12 185 MET A CA 1
ATOM 1546 C C . MET A 1 185 ? 12.858 3.833 -2.580 1.00 92.12 185 MET A C 1
ATOM 1548 O O . MET A 1 185 ? 13.897 3.544 -3.180 1.00 92.12 185 MET A O 1
ATOM 1552 N N . PRO A 1 186 ? 12.886 4.537 -1.432 1.00 87.19 186 PRO A N 1
ATOM 1553 C CA . PRO A 1 186 ? 14.124 5.101 -0.883 1.00 87.19 186 PRO A CA 1
ATOM 1554 C C . PRO A 1 186 ? 15.284 4.098 -0.778 1.00 87.19 186 PRO A C 1
ATOM 1556 O O . PRO A 1 186 ? 16.419 4.410 -1.138 1.00 87.19 186 PRO A O 1
ATOM 1559 N N . GLU A 1 187 ? 14.985 2.875 -0.342 1.00 86.50 187 GLU A N 1
ATOM 1560 C CA . GLU A 1 187 ? 15.988 1.836 -0.083 1.00 86.50 187 GLU A CA 1
ATOM 1561 C C . GLU A 1 187 ? 16.170 0.853 -1.243 1.00 86.50 187 GLU A C 1
ATOM 1563 O O . GLU A 1 187 ? 17.178 0.157 -1.307 1.00 86.50 187 GLU A O 1
ATOM 1568 N N . GLN A 1 188 ? 15.212 0.777 -2.169 1.00 90.06 188 GLN A N 1
ATOM 1569 C CA . GLN A 1 188 ? 15.194 -0.269 -3.187 1.00 90.06 188 GLN A CA 1
ATOM 1570 C C . GLN A 1 188 ? 14.525 0.204 -4.470 1.00 90.06 188 GLN A C 1
ATOM 1572 O O . GLN A 1 188 ? 13.431 0.769 -4.450 1.00 90.06 188 GLN A O 1
ATOM 1577 N N . ILE A 1 189 ? 15.135 -0.138 -5.601 1.00 92.88 189 ILE A N 1
ATOM 1578 C CA . ILE A 1 189 ? 14.502 -0.036 -6.913 1.00 92.88 189 ILE A CA 1
ATOM 1579 C C . ILE A 1 189 ? 14.202 -1.437 -7.428 1.00 92.88 189 ILE A C 1
ATOM 1581 O O . ILE A 1 189 ? 15.061 -2.315 -7.451 1.00 92.88 189 ILE A O 1
ATOM 1585 N N . THR A 1 190 ? 12.960 -1.655 -7.843 1.00 92.81 190 THR A N 1
ATOM 1586 C CA . THR A 1 190 ? 12.529 -2.886 -8.507 1.00 92.81 190 THR A CA 1
ATOM 1587 C C . THR A 1 190 ? 12.124 -2.564 -9.934 1.00 92.81 190 THR A C 1
ATOM 1589 O O . THR A 1 190 ? 11.389 -1.605 -10.161 1.00 92.81 190 THR A O 1
ATOM 1592 N N . ALA A 1 191 ? 12.562 -3.378 -10.889 1.00 95.06 191 ALA A N 1
ATOM 1593 C CA . ALA A 1 191 ? 12.068 -3.324 -12.256 1.00 95.06 191 ALA A CA 1
ATOM 1594 C C . ALA A 1 191 ? 11.294 -4.601 -12.595 1.00 95.06 191 ALA A C 1
ATOM 1596 O O . ALA A 1 191 ? 11.599 -5.688 -12.100 1.00 95.06 191 ALA A O 1
ATOM 1597 N N . TRP A 1 192 ? 10.295 -4.461 -13.458 1.00 95.50 192 TRP A N 1
ATOM 1598 C CA . TRP A 1 192 ? 9.602 -5.572 -14.091 1.00 95.50 192 TRP A CA 1
ATOM 1599 C C . TRP A 1 192 ? 9.598 -5.366 -15.593 1.00 95.50 192 TRP A C 1
ATOM 1601 O O . TRP A 1 192 ? 9.302 -4.265 -16.057 1.00 95.50 192 TRP A O 1
ATOM 1611 N N . LYS A 1 193 ? 9.859 -6.437 -16.341 1.00 95.88 193 LYS A N 1
ATOM 1612 C CA . LYS A 1 193 ? 9.745 -6.439 -17.799 1.00 95.88 193 LYS A CA 1
ATOM 1613 C C . LYS A 1 193 ? 8.760 -7.484 -18.297 1.00 95.88 193 LYS A C 1
ATOM 1615 O O . LYS A 1 193 ? 8.540 -8.496 -17.630 1.00 95.88 193 LYS A O 1
ATOM 1620 N N . ALA A 1 194 ? 8.186 -7.257 -19.472 1.00 95.62 194 ALA A N 1
ATOM 1621 C CA . ALA A 1 194 ? 7.407 -8.273 -20.166 1.00 95.62 194 ALA A CA 1
ATOM 1622 C C . ALA A 1 194 ? 8.290 -9.498 -20.466 1.00 95.62 194 ALA A C 1
ATOM 1624 O O . ALA A 1 194 ? 9.407 -9.368 -20.983 1.00 95.62 194 ALA A O 1
ATOM 1625 N N . ALA A 1 195 ? 7.796 -10.689 -20.132 1.00 94.75 195 ALA A N 1
ATOM 1626 C CA . ALA A 1 195 ? 8.524 -11.940 -20.291 1.00 94.75 195 ALA A CA 1
ATOM 1627 C C . ALA A 1 195 ? 8.929 -12.167 -21.754 1.00 94.75 195 ALA A C 1
ATOM 1629 O O . ALA A 1 195 ? 8.160 -11.902 -22.679 1.00 94.75 195 ALA A O 1
ATOM 1630 N N . GLY A 1 196 ? 10.158 -12.640 -21.967 1.00 92.06 196 GLY A N 1
ATOM 1631 C CA . GLY A 1 196 ? 10.707 -12.863 -23.310 1.00 92.06 196 GLY A CA 1
ATOM 1632 C C . GLY A 1 196 ? 11.100 -11.594 -24.081 1.00 92.06 196 GLY A C 1
ATOM 1633 O O . GLY A 1 196 ? 11.609 -11.708 -25.195 1.00 92.06 196 GLY A O 1
ATOM 1634 N N . THR A 1 197 ? 10.926 -10.399 -23.506 1.00 92.31 197 THR A N 1
ATOM 1635 C CA . THR A 1 197 ? 11.440 -9.153 -24.094 1.00 92.31 197 THR A CA 1
ATOM 1636 C C . THR A 1 197 ? 12.835 -8.824 -23.559 1.00 92.31 197 THR A C 1
ATOM 1638 O O . THR A 1 197 ? 13.177 -9.163 -22.419 1.00 92.31 197 THR A O 1
ATOM 1641 N N . ARG A 1 198 ? 13.645 -8.167 -24.399 1.00 91.31 198 ARG A N 1
ATOM 1642 C CA . ARG A 1 198 ? 14.881 -7.490 -23.986 1.00 91.31 198 ARG A CA 1
ATOM 1643 C C . ARG A 1 198 ? 14.546 -6.029 -23.754 1.00 91.31 198 ARG A C 1
ATOM 1645 O O . ARG A 1 198 ? 14.044 -5.384 -24.672 1.00 91.31 198 ARG A O 1
ATOM 1652 N N . GLN A 1 199 ? 14.806 -5.533 -22.552 1.00 91.62 199 GLN A N 1
ATOM 1653 C CA . GLN A 1 199 ? 14.581 -4.132 -22.223 1.00 91.62 199 GLN A CA 1
ATOM 1654 C C . GLN A 1 199 ? 15.920 -3.441 -22.015 1.00 91.62 199 GLN A C 1
ATOM 1656 O O . GLN A 1 199 ? 16.867 -4.032 -21.504 1.00 91.62 199 GLN A O 1
ATOM 1661 N N . GLN A 1 200 ? 15.989 -2.182 -22.423 1.00 86.81 200 GLN A N 1
ATOM 1662 C CA . GLN A 1 200 ? 17.132 -1.330 -22.151 1.00 86.81 200 GLN A CA 1
ATOM 1663 C C . GLN A 1 200 ? 16.655 -0.148 -21.322 1.00 86.81 200 GLN A C 1
ATOM 1665 O O . GLN A 1 200 ? 15.673 0.510 -21.669 1.00 86.81 200 GLN A O 1
ATOM 1670 N N . LEU A 1 201 ? 17.360 0.121 -20.230 1.00 85.38 201 LEU A N 1
ATOM 1671 C CA . LEU A 1 201 ? 17.149 1.292 -19.400 1.00 85.38 201 LEU A CA 1
ATOM 1672 C C . LEU A 1 201 ? 18.445 2.090 -19.362 1.00 85.38 201 LEU A C 1
ATOM 1674 O O . LEU A 1 201 ? 19.448 1.645 -18.808 1.00 85.38 201 LEU A O 1
ATOM 1678 N N . PHE A 1 202 ? 18.427 3.264 -19.989 1.00 85.75 202 PHE A N 1
ATOM 1679 C CA . PHE A 1 202 ? 19.633 4.042 -20.265 1.00 85.75 202 PHE A CA 1
ATOM 1680 C C . PHE A 1 202 ? 20.657 3.213 -21.061 1.00 85.75 202 PHE A C 1
ATOM 1682 O O . PHE A 1 202 ? 20.421 2.877 -22.218 1.00 85.75 202 PHE A O 1
ATOM 1689 N N . TYR A 1 203 ? 21.785 2.870 -20.447 1.00 82.00 203 TYR A N 1
ATOM 1690 C CA . TYR A 1 203 ? 22.864 2.063 -21.012 1.00 82.00 203 TYR A CA 1
ATOM 1691 C C . TYR A 1 203 ? 22.925 0.650 -20.404 1.00 82.00 203 TYR A C 1
ATOM 1693 O O . TYR A 1 203 ? 23.869 -0.086 -20.678 1.00 82.00 203 TYR A O 1
ATOM 1701 N N . PHE A 1 204 ? 21.921 0.257 -19.612 1.00 82.88 204 PHE A N 1
ATOM 1702 C CA . PHE A 1 204 ? 21.827 -1.061 -18.987 1.00 82.88 204 PHE A CA 1
ATOM 1703 C C . PHE A 1 204 ? 20.829 -1.954 -19.727 1.00 82.88 204 PHE A C 1
ATOM 1705 O O . PHE A 1 204 ? 19.686 -1.555 -19.956 1.00 82.88 204 PHE A O 1
ATOM 1712 N N . GLU A 1 205 ? 21.250 -3.170 -20.071 1.00 84.38 205 GLU A N 1
ATOM 1713 C CA . GLU A 1 205 ? 20.330 -4.233 -20.488 1.00 84.38 205 GLU A CA 1
ATOM 1714 C C . GLU A 1 205 ? 19.681 -4.870 -19.248 1.00 84.38 205 GLU A C 1
ATOM 1716 O O . GLU A 1 205 ? 20.366 -5.144 -18.259 1.00 84.38 205 GLU A O 1
ATOM 1721 N N . LEU A 1 206 ? 18.360 -5.074 -19.308 1.00 82.69 206 LEU A N 1
ATOM 1722 C CA . LEU A 1 206 ? 17.508 -5.598 -18.234 1.00 82.69 206 LEU A CA 1
ATOM 1723 C C . LEU A 1 206 ? 16.872 -6.950 -18.588 1.00 82.69 206 LEU A C 1
ATOM 1725 O O . LEU A 1 206 ? 16.443 -7.140 -19.754 1.00 82.69 206 LEU A O 1
#

pLDDT: mean 93.29, std 5.0, range [68.81, 98.38]

Radius of gyration: 18.65 Å; chains: 1; bounding box: 46×33×50 Å

Secondary structure (DSSP, 8-state):
---HHHHHHHHHS-B------HHHHHHHHHHTT----HHHHHHHHHHTTBEEEETTEEEEE-SSBSS-SSS-BTS--EE-SSTTS-EEE-EE--GGG-EEEETT--EEETTEEEESSHHHHHHHHHHHHHHHTTS-EEEE---HHHHHHHHHHIIIIIGGGB-TTT--SS-EEEEEETTEEEEE-SS-EEEEEETT---EETTEE-

Foldseek 3Di:
DADPLLVVVQVVWDFDDADLPVVLVCVQCVVVVHDDAPQLNCQQNPAFRTWDDDPNDTKTFHQAGCDADADDHSHWDWDCPPVVWIWTFGIRDHPQFTWTATNQQQIDTPNHGQGSHVSLVSQLVSVVVVLVVPFDKDKDDDDPVRLVVCVVCVVPDFVVQWPVRNDDPQWTWGDPDSFKIW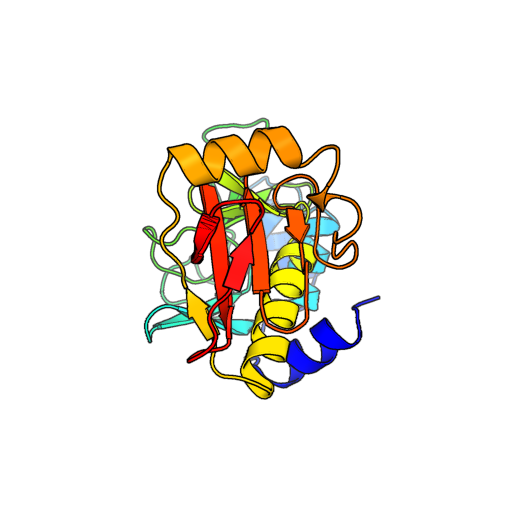IDGPVDIIIMGGPPDWDDDPNDID

Sequence (206 aa):
MHTKTLTEYLASIPRRPYLSDEQIIKSAFERNQLRLTEALLDFQLQYAGYHHQFYGEFFVYGILHEESVHLPTLDVDFDDENPKNILYTCMDCRPSEMRALNEKGVFYRDYTPIAESFTKYLEQRAFRWKLSQRTQWEAVNLAEHVQDAIKEEQPGKLEEFIVAEVSDRYAKVYQPNQDLVIKSMPEQITAWKAAGTRQQLFYFEL